Protein AF-0000000079732359 (afdb_homodimer)

Foldseek 3Di:
DPQDDPVLVVVLVVDPLSVQLQVVQQVPWAALVRSCVSSVHDSVVSVVSVVSCVVRPQKDKDWDADPVGDIGITIHGQFDDWDWDDDPHDIGIDTHTDDDPVVVVVVVVVVVD/DPQDDPVLVVVLVVDPLSVQLQVVQQVPWAALVRSCVSSVHDSVVSVVSVVSCVVRPQKDKDWDADPVGDIGITIHGQFDDWDWDDDPHDIGIDTHTDDDVVVVVVVVVVVVD

InterPro domains:
  IPR011991 ArsR-like helix-turn-helix domain [cd00090] (10-88)
  IPR036388 Winged helix-like DNA-binding domain superfamily [G3DSA:1.10.10.10] (2-100)
  IPR036390 Winged helix DNA-binding domain superfamily [SSF46785] (3-85)

Solvent-accessible surface area (backbone atoms only — not comparable to full-atom values): 11887 Å² total; per-residue (Å²): 127,68,81,51,57,56,48,60,53,20,45,42,54,40,31,66,64,44,43,48,50,41,22,52,17,45,64,42,68,38,29,64,64,56,46,10,62,74,67,73,46,53,52,69,63,41,49,55,39,50,50,56,36,43,76,69,51,38,39,42,79,45,81,41,68,45,99,88,66,47,75,45,62,28,30,26,37,23,52,38,33,40,37,40,35,46,57,71,47,40,78,47,35,44,76,44,53,54,66,53,68,72,50,42,50,51,46,53,52,56,67,70,94,128,68,79,51,57,54,47,61,53,19,45,42,54,39,32,66,65,43,41,48,49,41,21,52,17,45,65,42,67,38,29,64,64,56,45,11,62,75,67,73,46,53,54,70,62,42,50,56,40,49,51,56,37,43,76,68,51,37,39,43,78,45,82,42,69,46,100,86,66,48,76,45,61,28,31,26,39,23,52,38,32,40,38,40,35,47,57,71,46,40,79,47,32,44,76,42,53,53,65,53,66,72,51,44,51,52,47,53,52,56,68,70,97

pLDDT: mean 89.97, std 16.45, range [36.34, 98.88]

Organism: NCBI:txid1457250

Secondary structure (DSSP, 8-state):
-----HHHHHHHHH-HHHHHHHHHHHHS-B-HHHHHHHHT--HHHHHHHHHHHHHTT-EEEEEEE-TTS-EEEEEEE--SEEEEEEETTEEEEEEE----HHHHHHHHHHHH-/-----HHHHHHHHH-HHHHHHHHHHHHS-B-HHHHHHHHT--HHHHHHHHHHHHHTT-EEEEEEE-TTS-EEEEEEE--SEEEEEEETTEEEEEEE----HHHHHHHHHHHH-

Nearest PDB structures (foldseek):
  2p4w-assembly1_A  TM=7.532E-01  e=1.405E-04  Pyrococcus furiosus
  2cwe-assembly1_A  TM=8.587E-01  e=4.255E-04  Pyrococcus horikoshii OT3
  4omz-assembly2_C  TM=6.802E-01  e=9.470E-04  Sinorhizobium fredii
  2kko-assembly1_A  TM=7.169E-01  e=5.643E-03  Mycobacterium tuberculosis variant bovis
  3r0a-assembly1_A  TM=7.640E-01  e=1.256E-02  Methanosarcina mazei

Sequence (226 aa):
MSDEDLVAIASLLEDDYAREILAHTSVEAQSANELADACGASPPTIYRRIERLNEHDLLTEEQQLDPDGHHYKVYAANLEQVTVELDAGEYAVEVTRTTDPADRFTKLYDELRMSDEDLVAIASLLEDDYAREILAHTSVEAQSANELADACGASPPTIYRRIERLNEHDLLTEEQQLDPDGHHYKVYAANLEQVTVELDAGEYAVEVTRTTDPADRFTKLYDELR

Radius of gyration: 21.57 Å; Cα contacts (8 Å, |Δi|>4): 385; chains: 2; bounding box: 38×76×49 Å

Structure (mmCIF, N/CA/C/O backbone):
data_AF-0000000079732359-model_v1
#
loop_
_entity.id
_entity.type
_entity.pdbx_description
1 polymer 'ArsR family transcriptional regulator'
#
loop_
_atom_site.group_PDB
_atom_site.id
_atom_site.type_symbol
_atom_site.label_atom_id
_atom_site.label_alt_id
_atom_site.label_comp_id
_atom_site.label_asym_id
_atom_site.label_entity_id
_atom_site.label_seq_id
_atom_site.pdbx_PDB_ins_code
_atom_site.Cartn_x
_atom_site.Cartn_y
_atom_site.Cartn_z
_atom_site.occupancy
_atom_site.B_iso_or_equiv
_atom_site.auth_seq_id
_atom_site.auth_comp_id
_atom_site.auth_asym_id
_atom_site.auth_atom_id
_atom_site.pdbx_PDB_model_num
ATOM 1 N N . MET A 1 1 ? -19.047 -1.139 -1.585 1 36.81 1 MET A N 1
ATOM 2 C CA . MET A 1 1 ? -17.609 -0.948 -1.741 1 36.81 1 MET A CA 1
ATOM 3 C C . MET A 1 1 ? -16.844 -1.771 -0.716 1 36.81 1 MET A C 1
ATOM 5 O O . MET A 1 1 ? -17.125 -1.7 0.481 1 36.81 1 MET A O 1
ATOM 9 N N . SER A 1 2 ? -16.469 -2.955 -0.911 1 50.16 2 SER A N 1
ATOM 10 C CA . SER A 1 2 ? -15.938 -3.887 0.075 1 50.16 2 SER A CA 1
ATOM 11 C C . SER A 1 2 ? -14.805 -3.252 0.873 1 50.16 2 SER A C 1
ATOM 13 O O . SER A 1 2 ? -14.016 -2.473 0.332 1 50.16 2 SER A O 1
ATOM 15 N N . ASP A 1 3 ? -15.117 -2.938 2.143 1 64.19 3 ASP A N 1
ATOM 16 C CA . ASP A 1 3 ? -14.18 -2.344 3.09 1 64.19 3 ASP A CA 1
ATOM 17 C C . ASP A 1 3 ? -12.938 -3.219 3.256 1 64.19 3 ASP A C 1
ATOM 19 O O . ASP A 1 3 ? -12.914 -4.105 4.113 1 64.19 3 ASP A O 1
ATOM 23 N N . GLU A 1 4 ? -12.086 -3.188 2.189 1 81.56 4 GLU A N 1
ATOM 24 C CA . GLU A 1 4 ? -10.836 -3.928 2.334 1 81.56 4 GLU A CA 1
ATOM 25 C C . GLU A 1 4 ? -10.016 -3.402 3.51 1 81.56 4 GLU A C 1
ATOM 27 O O . GLU A 1 4 ? -10.203 -2.264 3.943 1 81.56 4 GLU A O 1
ATOM 32 N N . ASP A 1 5 ? -9.383 -4.34 3.994 1 93.81 5 ASP A N 1
ATOM 33 C CA . ASP A 1 5 ? -8.453 -3.996 5.062 1 93.81 5 ASP A CA 1
ATOM 34 C C . ASP A 1 5 ? -7.215 -3.289 4.508 1 93.81 5 ASP A C 1
ATOM 36 O O . ASP A 1 5 ? -6.312 -3.934 3.975 1 93.81 5 ASP A O 1
ATOM 40 N N . LEU A 1 6 ? -7.164 -2.018 4.691 1 96.75 6 LEU A N 1
ATOM 41 C CA . LEU A 1 6 ? -6.102 -1.197 4.117 1 96.75 6 LEU A CA 1
ATOM 42 C C . LEU A 1 6 ? -4.734 -1.675 4.594 1 96.75 6 LEU A C 1
ATOM 44 O O . LEU A 1 6 ? -3.816 -1.846 3.785 1 96.75 6 LEU A O 1
ATOM 48 N N . VAL A 1 7 ? -4.609 -1.951 5.84 1 97.25 7 VAL A N 1
ATOM 49 C CA . VAL A 1 7 ? -3.32 -2.32 6.414 1 97.25 7 VAL A CA 1
ATOM 50 C C . VAL A 1 7 ? -2.873 -3.668 5.852 1 97.25 7 VAL A C 1
ATOM 52 O O . VAL A 1 7 ? -1.704 -3.844 5.5 1 97.25 7 VAL A O 1
ATOM 55 N N . ALA A 1 8 ? -3.785 -4.574 5.746 1 97.62 8 ALA A N 1
ATOM 56 C CA . ALA A 1 8 ? -3.455 -5.887 5.195 1 97.62 8 ALA A CA 1
ATOM 57 C C . ALA A 1 8 ? -3.008 -5.773 3.738 1 97.62 8 ALA A C 1
ATOM 59 O O . ALA A 1 8 ? -2.002 -6.367 3.344 1 97.62 8 ALA A O 1
ATOM 60 N N . ILE A 1 9 ? -3.75 -5.008 2.963 1 98.12 9 ILE A N 1
ATOM 61 C CA . ILE A 1 9 ? -3.447 -4.855 1.544 1 98.12 9 ILE A CA 1
ATOM 62 C C . ILE A 1 9 ? -2.115 -4.129 1.375 1 98.12 9 ILE A C 1
ATOM 64 O O . ILE A 1 9 ? -1.272 -4.539 0.575 1 98.12 9 ILE A O 1
ATOM 68 N N . ALA A 1 10 ? -1.91 -3.092 2.162 1 98.25 10 ALA A N 1
ATOM 69 C CA . ALA A 1 10 ? -0.652 -2.352 2.111 1 98.25 10 ALA A CA 1
ATOM 70 C C . ALA A 1 10 ? 0.523 -3.24 2.508 1 98.25 10 ALA A C 1
ATOM 72 O O . ALA A 1 10 ? 1.595 -3.168 1.9 1 98.25 10 ALA A O 1
ATOM 73 N N . SER A 1 11 ? 0.318 -4.074 3.43 1 98.12 11 SER A N 1
ATOM 74 C CA . SER A 1 11 ? 1.356 -4.992 3.881 1 98.12 11 SER A CA 1
ATOM 75 C C . SER A 1 11 ? 1.739 -5.977 2.779 1 98.12 11 SER A C 1
ATOM 77 O O . SER A 1 11 ? 2.922 -6.258 2.576 1 98.12 11 SER A O 1
ATOM 79 N N . LEU A 1 12 ? 0.785 -6.445 2.148 1 98.56 12 LEU A N 1
ATOM 80 C CA . LEU A 1 12 ? 1.041 -7.391 1.064 1 98.56 12 LEU A CA 1
ATOM 81 C C . LEU A 1 12 ? 1.76 -6.707 -0.093 1 98.56 12 LEU A C 1
ATOM 83 O O . LEU A 1 12 ? 2.67 -7.281 -0.691 1 98.56 12 LEU A O 1
ATOM 87 N N . LEU A 1 13 ? 1.41 -5.488 -0.375 1 98 13 LEU A N 1
ATOM 88 C CA . LEU A 1 13 ? 2.043 -4.746 -1.46 1 98 13 LEU A CA 1
ATOM 89 C C . LEU A 1 13 ? 3.461 -4.332 -1.0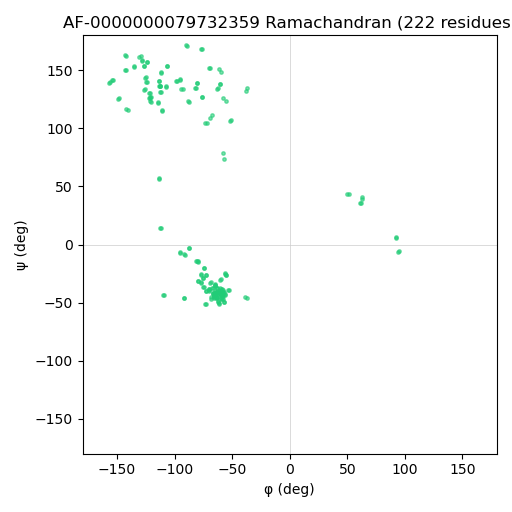81 1 98 13 LEU A C 1
ATOM 91 O O . LEU A 1 13 ? 4.309 -4.133 -1.955 1 98 13 LEU A O 1
ATOM 95 N N . GLU A 1 14 ? 3.691 -4.195 0.171 1 97.94 14 GLU A N 1
ATOM 96 C CA . GLU A 1 14 ? 5.031 -3.863 0.645 1 97.94 14 GLU A CA 1
ATOM 97 C C . GLU A 1 14 ? 5.949 -5.082 0.612 1 97.94 14 GLU A C 1
ATOM 99 O O . GLU A 1 14 ? 7.164 -4.949 0.459 1 97.94 14 GLU A O 1
ATOM 104 N N . ASP A 1 15 ? 5.414 -6.262 0.693 1 98.38 15 ASP A N 1
ATOM 105 C CA . ASP A 1 15 ? 6.152 -7.516 0.795 1 98.38 15 ASP A CA 1
ATOM 106 C C . ASP A 1 15 ? 6.738 -7.922 -0.556 1 98.38 15 ASP A C 1
ATOM 108 O O . ASP A 1 15 ? 6.008 -8.055 -1.54 1 98.38 15 ASP A O 1
ATOM 112 N N . ASP A 1 16 ? 7.988 -8.156 -0.551 1 97.69 16 ASP A N 1
ATOM 113 C CA . ASP A 1 16 ? 8.703 -8.461 -1.786 1 97.69 16 ASP A CA 1
ATOM 114 C C . ASP A 1 16 ? 8.172 -9.75 -2.42 1 97.69 16 ASP A C 1
ATOM 116 O O . ASP A 1 16 ? 7.871 -9.773 -3.615 1 97.69 16 ASP A O 1
ATOM 120 N N . TYR A 1 17 ? 8.07 -10.711 -1.672 1 98.56 17 TYR A N 1
ATOM 121 C CA . TYR A 1 17 ? 7.672 -12.008 -2.217 1 98.56 17 TYR A CA 1
ATOM 122 C C . TYR A 1 17 ? 6.211 -11.984 -2.652 1 98.56 17 TYR A C 1
ATOM 124 O O . TYR A 1 17 ? 5.852 -12.578 -3.67 1 98.56 17 TYR A O 1
ATOM 132 N N . ALA A 1 18 ? 5.316 -11.32 -1.868 1 98.75 18 ALA A N 1
ATOM 133 C CA . ALA A 1 18 ? 3.92 -11.203 -2.281 1 98.75 18 ALA A CA 1
ATOM 134 C C . ALA A 1 18 ? 3.809 -10.508 -3.635 1 98.75 18 ALA A C 1
ATOM 136 O O . ALA A 1 18 ? 3.066 -10.953 -4.512 1 98.75 18 ALA A O 1
ATOM 137 N N . ARG A 1 19 ? 4.57 -9.461 -3.795 1 98.56 19 ARG A N 1
ATOM 138 C CA . ARG A 1 19 ? 4.555 -8.75 -5.066 1 98.56 19 ARG A CA 1
ATOM 139 C C . ARG A 1 19 ? 5.07 -9.633 -6.199 1 98.56 19 ARG A C 1
ATOM 141 O O . ARG A 1 19 ? 4.504 -9.641 -7.293 1 98.56 19 ARG A O 1
ATOM 148 N N . GLU A 1 20 ? 6.105 -10.367 -5.918 1 98.69 20 GLU A N 1
ATOM 149 C CA . GLU A 1 20 ? 6.684 -11.234 -6.938 1 98.69 20 GLU A CA 1
ATOM 150 C C . GLU A 1 20 ? 5.715 -12.344 -7.328 1 98.69 20 GLU A C 1
ATOM 152 O O . GLU A 1 20 ? 5.547 -12.641 -8.516 1 98.69 20 GLU A O 1
ATOM 157 N N . ILE A 1 21 ? 5.145 -12.898 -6.336 1 98.88 21 ILE A N 1
ATOM 158 C CA . ILE A 1 21 ? 4.16 -13.945 -6.586 1 98.88 21 ILE A CA 1
ATOM 159 C C . ILE A 1 21 ? 3.043 -13.398 -7.473 1 98.88 21 ILE A C 1
ATOM 161 O O . ILE A 1 21 ? 2.678 -14.023 -8.477 1 98.88 21 ILE A O 1
ATOM 165 N N . LEU A 1 22 ? 2.502 -12.25 -7.117 1 98.75 22 LEU A N 1
ATOM 166 C CA . LEU A 1 22 ? 1.433 -11.648 -7.906 1 98.75 22 LEU A CA 1
ATOM 167 C C . LEU A 1 22 ? 1.903 -11.359 -9.328 1 98.75 22 LEU A C 1
ATOM 169 O O . LEU A 1 22 ? 1.172 -11.602 -10.289 1 98.75 22 LEU A O 1
ATOM 173 N N . ALA A 1 23 ? 3.084 -10.867 -9.43 1 98.62 23 ALA A N 1
ATOM 174 C CA . ALA A 1 23 ? 3.627 -10.555 -10.75 1 98.62 23 ALA A CA 1
ATOM 175 C C . ALA A 1 23 ? 3.725 -11.812 -11.617 1 98.62 23 ALA A C 1
ATOM 177 O O . ALA A 1 23 ? 3.225 -11.836 -12.742 1 98.62 23 ALA A O 1
ATOM 178 N N . HIS A 1 24 ? 4.332 -12.836 -11.062 1 98.62 24 HIS A N 1
ATOM 179 C CA . HIS A 1 24 ? 4.516 -14.07 -11.812 1 98.62 24 HIS A CA 1
ATOM 180 C C . HIS A 1 24 ? 3.176 -14.695 -12.188 1 98.62 24 HIS A C 1
ATOM 182 O O . HIS A 1 24 ? 2.971 -15.094 -13.336 1 98.62 24 HIS A O 1
ATOM 188 N N . THR A 1 25 ? 2.256 -14.68 -11.258 1 98.19 25 THR A N 1
ATOM 189 C CA . THR A 1 25 ? 0.992 -15.383 -11.461 1 98.19 25 THR A CA 1
ATOM 190 C C . THR A 1 25 ? 0.031 -14.547 -12.297 1 98.19 25 THR A C 1
ATOM 192 O O . THR A 1 25 ? -1 -15.039 -12.75 1 98.19 25 THR A O 1
ATOM 195 N N . SER A 1 26 ? 0.307 -13.281 -12.477 1 97.75 26 SER A N 1
ATOM 196 C CA . SER A 1 26 ? -0.484 -12.461 -13.383 1 97.75 26 SER A CA 1
ATOM 197 C C . SER A 1 26 ? -0.164 -12.773 -14.836 1 97.75 26 SER A C 1
ATOM 199 O O . SER A 1 26 ? -0.92 -12.406 -15.742 1 97.75 26 SER A O 1
ATOM 201 N N . VAL A 1 27 ? 0.969 -13.359 -15.047 1 98 27 VAL A N 1
ATOM 202 C CA . VAL A 1 27 ? 1.396 -13.734 -16.391 1 98 27 VAL A CA 1
ATOM 203 C C . VAL A 1 27 ? 0.957 -15.164 -16.688 1 98 27 VAL A C 1
ATOM 205 O O . VAL A 1 27 ? 0.403 -15.438 -17.75 1 98 27 VAL A O 1
ATOM 208 N N . GLU A 1 28 ? 1.215 -16.062 -15.68 1 97.19 28 GLU A N 1
ATOM 209 C CA . GLU A 1 28 ? 0.886 -17.469 -15.828 1 97.19 28 GLU A CA 1
ATOM 210 C C . GLU A 1 28 ? 0.644 -18.125 -14.469 1 97.19 28 GLU A C 1
ATOM 212 O O . GLU A 1 28 ? 1.362 -17.859 -13.508 1 97.19 28 GLU A O 1
ATOM 217 N N . ALA A 1 29 ? -0.362 -19.016 -14.469 1 97.5 29 ALA A N 1
ATOM 218 C CA . ALA A 1 29 ? -0.582 -19.781 -13.242 1 97.5 29 ALA A CA 1
ATOM 219 C C . ALA A 1 29 ? 0.643 -20.609 -12.891 1 97.5 29 ALA A C 1
ATOM 221 O O . ALA A 1 29 ? 1.276 -21.203 -13.773 1 97.5 29 ALA A O 1
ATOM 222 N N . GLN A 1 30 ? 1.014 -20.656 -11.594 1 98.06 30 GLN A N 1
ATOM 223 C CA . GLN A 1 30 ? 2.203 -21.375 -11.172 1 98.06 30 GLN A CA 1
ATOM 224 C C . GLN A 1 30 ? 1.969 -22.078 -9.836 1 98.06 30 GLN A C 1
ATOM 226 O O . GLN A 1 30 ? 1.171 -21.625 -9.016 1 98.06 30 GLN A O 1
ATOM 231 N N . SER A 1 31 ? 2.689 -23.219 -9.672 1 97.94 31 SER A N 1
ATOM 232 C CA . SER A 1 31 ? 2.639 -23.922 -8.398 1 97.94 31 SER A CA 1
ATOM 233 C C . SER A 1 31 ? 3.504 -23.234 -7.348 1 97.94 31 SER A C 1
ATOM 235 O O . SER A 1 31 ? 4.336 -22.391 -7.68 1 97.94 31 SER A O 1
ATOM 237 N N . ALA A 1 32 ? 3.314 -23.672 -6.094 1 98.19 32 ALA A N 1
ATOM 238 C CA . ALA A 1 32 ? 4.125 -23.125 -5.012 1 98.19 32 ALA A CA 1
ATOM 239 C C . ALA A 1 32 ? 5.609 -23.375 -5.25 1 98.19 32 ALA A C 1
ATOM 241 O O . ALA A 1 32 ? 6.449 -22.516 -5 1 98.19 32 ALA A O 1
ATOM 242 N N . ASN A 1 33 ? 5.867 -24.531 -5.77 1 97.38 33 ASN A N 1
ATOM 243 C CA . ASN A 1 33 ? 7.262 -24.859 -6.035 1 97.38 33 ASN A CA 1
ATOM 244 C C . ASN A 1 33 ? 7.844 -24 -7.152 1 97.38 33 ASN A C 1
ATOM 246 O O . ASN A 1 33 ? 8.984 -23.547 -7.059 1 97.38 33 ASN A O 1
ATOM 250 N N . GLU A 1 34 ? 7.082 -23.875 -8.195 1 98.12 34 GLU A N 1
ATOM 251 C CA . GLU A 1 34 ? 7.512 -23 -9.289 1 98.12 34 GLU A CA 1
ATOM 252 C C . GLU A 1 34 ? 7.715 -21.578 -8.805 1 98.12 34 GLU A C 1
ATOM 254 O O . GLU A 1 34 ? 8.68 -20.906 -9.195 1 98.12 34 GLU A O 1
ATOM 259 N N . LEU A 1 35 ? 6.863 -21.125 -7.922 1 98.81 35 LEU A N 1
ATOM 260 C CA . LEU A 1 35 ? 6.957 -19.781 -7.375 1 98.81 35 LEU A CA 1
ATOM 261 C C . LEU A 1 35 ? 8.164 -19.641 -6.449 1 98.81 35 LEU A C 1
ATOM 263 O O . LEU A 1 35 ? 8.836 -18.609 -6.438 1 98.81 35 LEU A O 1
ATOM 267 N N . ALA A 1 36 ? 8.43 -20.672 -5.699 1 98.75 36 ALA A N 1
ATOM 268 C CA . ALA A 1 36 ? 9.609 -20.672 -4.84 1 98.75 36 ALA A CA 1
ATOM 269 C C . ALA A 1 36 ? 10.883 -20.516 -5.664 1 98.75 36 ALA A C 1
ATOM 271 O O . ALA A 1 36 ? 11.75 -19.703 -5.332 1 98.75 36 ALA A O 1
ATOM 272 N N . ASP A 1 37 ? 10.93 -21.219 -6.746 1 98.56 37 ASP A N 1
ATOM 273 C CA . ASP A 1 37 ? 12.07 -21.156 -7.648 1 98.56 37 ASP A CA 1
ATOM 274 C C . ASP A 1 37 ? 12.18 -19.766 -8.281 1 98.56 37 ASP A C 1
ATOM 276 O O . ASP A 1 37 ? 13.258 -19.172 -8.305 1 98.56 37 ASP A O 1
ATOM 280 N N . ALA A 1 38 ? 11.086 -19.266 -8.734 1 98.31 38 ALA A N 1
ATOM 281 C CA . ALA A 1 38 ? 11.055 -17.984 -9.43 1 98.31 38 ALA A CA 1
ATOM 282 C C . ALA A 1 38 ? 11.445 -16.844 -8.492 1 98.31 38 ALA A C 1
ATOM 284 O O . ALA A 1 38 ? 12.102 -15.883 -8.906 1 98.31 38 ALA A O 1
ATOM 285 N N . CYS A 1 39 ? 11.078 -16.922 -7.211 1 98.25 39 CYS A N 1
ATOM 286 C CA . CYS A 1 39 ? 11.305 -15.867 -6.23 1 98.25 39 CYS A CA 1
ATOM 287 C C . CYS A 1 39 ? 12.641 -16.062 -5.52 1 98.25 39 CYS A C 1
ATOM 289 O O . CYS A 1 39 ? 13.094 -15.188 -4.789 1 98.25 39 CYS A O 1
ATOM 291 N N . GLY A 1 40 ? 13.273 -17.156 -5.727 1 98.19 40 GLY A N 1
ATOM 292 C CA . GLY A 1 40 ? 14.508 -17.453 -5.016 1 98.19 40 GLY A CA 1
ATOM 293 C C . GLY A 1 40 ? 14.32 -17.562 -3.514 1 98.19 40 GLY A C 1
ATOM 294 O O . GLY A 1 40 ? 15.125 -17.047 -2.742 1 98.19 40 GLY A O 1
ATOM 295 N N . ALA A 1 41 ? 13.258 -18.172 -3.094 1 98.31 41 ALA A N 1
ATOM 296 C CA . ALA A 1 41 ? 12.898 -18.328 -1.686 1 98.31 41 ALA A CA 1
ATOM 297 C C . ALA A 1 41 ? 12.547 -19.766 -1.362 1 98.31 41 ALA A C 1
ATOM 299 O O . ALA A 1 41 ? 12.273 -20.562 -2.266 1 98.31 41 ALA A O 1
ATOM 300 N N . SER A 1 42 ? 12.586 -20.062 -0.143 1 97.88 42 SER A N 1
ATOM 301 C CA . SER A 1 42 ? 12.203 -21.406 0.281 1 97.88 42 SER A CA 1
ATOM 302 C C . SER A 1 42 ? 10.703 -21.641 0.105 1 97.88 42 SER A C 1
ATOM 304 O O . SER A 1 42 ? 9.914 -20.688 0.205 1 97.88 42 SER A O 1
ATOM 306 N N . PRO A 1 43 ? 10.305 -22.859 -0.113 1 97.5 43 PRO A N 1
ATOM 307 C CA . PRO A 1 43 ? 8.875 -23.156 -0.234 1 97.5 43 PRO A CA 1
ATOM 308 C C . PRO A 1 43 ? 8.07 -22.703 0.981 1 97.5 43 PRO A C 1
ATOM 310 O O . PRO A 1 43 ? 7.008 -22.094 0.83 1 97.5 43 PRO A O 1
ATOM 313 N N . PRO A 1 44 ? 8.539 -22.922 2.186 1 98 44 PRO A N 1
ATOM 314 C CA . PRO A 1 44 ? 7.746 -22.438 3.32 1 98 44 PRO A CA 1
ATOM 315 C C . PRO A 1 44 ? 7.508 -20.922 3.27 1 98 44 PRO A C 1
ATOM 317 O O . PRO A 1 44 ? 6.43 -20.453 3.633 1 98 44 PRO A O 1
ATOM 320 N N . THR A 1 45 ? 8.531 -20.156 2.896 1 98.12 45 THR A N 1
ATOM 321 C CA . THR A 1 45 ? 8.406 -18.719 2.764 1 98.12 45 THR A CA 1
ATOM 322 C C . THR A 1 45 ? 7.32 -18.359 1.76 1 98.12 45 THR A C 1
ATOM 324 O O . THR A 1 45 ? 6.48 -17.484 2.029 1 98.12 45 THR A O 1
ATOM 327 N N . ILE A 1 46 ? 7.316 -19.062 0.704 1 98.69 46 ILE A N 1
ATOM 328 C CA . ILE A 1 46 ? 6.371 -18.797 -0.372 1 98.69 46 ILE A CA 1
ATOM 329 C C . ILE A 1 46 ? 4.973 -19.25 0.046 1 98.69 46 ILE A C 1
ATOM 331 O O . ILE A 1 46 ? 3.984 -18.562 -0.221 1 98.69 46 ILE A O 1
ATOM 335 N N . TYR A 1 47 ? 4.797 -20.328 0.692 1 98.5 47 TYR A N 1
ATOM 336 C CA . TYR A 1 47 ? 3.502 -20.812 1.155 1 98.5 47 TYR A CA 1
ATOM 337 C C . TYR A 1 47 ? 2.85 -19.812 2.098 1 98.5 47 TYR A C 1
ATOM 339 O O . TYR A 1 47 ? 1.648 -19.547 2.002 1 98.5 47 TYR A O 1
ATOM 347 N N . ARG A 1 48 ? 3.641 -19.25 2.949 1 98.69 48 ARG A N 1
ATOM 348 C CA . ARG A 1 48 ? 3.109 -18.25 3.883 1 98.69 48 ARG A CA 1
ATOM 349 C C . ARG A 1 48 ? 2.539 -17.047 3.141 1 98.69 48 ARG A C 1
ATOM 351 O O . ARG A 1 48 ? 1.483 -16.531 3.506 1 98.69 48 ARG A O 1
ATOM 358 N N . ARG A 1 49 ? 3.227 -16.625 2.078 1 98.75 49 ARG A N 1
ATOM 359 C CA . ARG A 1 49 ? 2.74 -15.477 1.336 1 98.75 49 ARG A CA 1
ATOM 360 C C . ARG A 1 49 ? 1.531 -15.836 0.481 1 98.75 49 ARG A C 1
ATOM 362 O O . ARG A 1 49 ? 0.631 -15.016 0.287 1 98.75 49 ARG A O 1
ATOM 369 N N . ILE A 1 50 ? 1.564 -17.016 -0.051 1 98.75 50 ILE A N 1
ATOM 370 C CA . ILE A 1 50 ? 0.41 -17.484 -0.806 1 98.75 50 ILE A CA 1
ATOM 371 C C . ILE A 1 50 ? -0.823 -17.5 0.094 1 98.75 50 ILE A C 1
ATOM 373 O O . ILE A 1 50 ? -1.9 -17.062 -0.307 1 98.75 50 ILE A O 1
ATOM 377 N N . GLU A 1 51 ? -0.66 -18.031 1.265 1 98.56 51 GLU A N 1
ATOM 378 C CA . GLU A 1 51 ? -1.765 -18.094 2.219 1 98.56 51 GLU A CA 1
ATOM 379 C C . GLU A 1 51 ? -2.303 -16.688 2.52 1 98.56 51 GLU A C 1
ATOM 381 O O . GLU A 1 51 ? -3.516 -16.469 2.502 1 98.56 51 GLU A O 1
ATOM 386 N N . ARG A 1 52 ? -1.484 -15.766 2.773 1 98.5 52 ARG A N 1
ATOM 387 C CA . ARG A 1 52 ? -1.899 -14.398 3.068 1 98.5 52 ARG A CA 1
ATOM 388 C C . ARG A 1 52 ? -2.605 -13.773 1.872 1 98.5 52 ARG A C 1
ATOM 390 O O . ARG A 1 52 ? -3.617 -13.086 2.033 1 98.5 52 ARG A O 1
ATOM 397 N N . LEU A 1 53 ? -2.008 -13.969 0.71 1 98.5 53 LEU A N 1
ATOM 398 C CA . LEU A 1 53 ? -2.625 -13.461 -0.508 1 98.5 53 LEU A CA 1
ATOM 399 C C . LEU A 1 53 ? -4.004 -14.07 -0.716 1 98.5 53 LEU A C 1
ATOM 401 O O . LEU A 1 53 ? -4.953 -13.375 -1.087 1 98.5 53 LEU A O 1
ATOM 405 N N . ASN A 1 54 ? -4.082 -15.328 -0.473 1 97.31 54 ASN A N 1
ATOM 406 C CA . ASN A 1 54 ? -5.352 -16.031 -0.616 1 97.31 54 ASN A CA 1
ATOM 407 C C . ASN A 1 54 ? -6.391 -15.531 0.382 1 97.31 54 ASN A C 1
ATOM 409 O O . ASN A 1 54 ? -7.57 -15.422 0.053 1 97.31 54 ASN A O 1
ATOM 413 N N . GLU A 1 55 ? -5.988 -15.273 1.581 1 96.62 55 GLU A N 1
ATOM 414 C CA . GLU A 1 55 ? -6.875 -14.758 2.619 1 96.62 55 GLU A CA 1
ATOM 415 C C . GLU A 1 55 ? -7.547 -13.461 2.176 1 96.62 55 GLU A C 1
ATOM 417 O O . GLU A 1 55 ? -8.641 -13.133 2.65 1 96.62 55 GLU A O 1
ATOM 422 N N . HIS A 1 56 ? -6.934 -12.758 1.27 1 96.56 56 HIS A N 1
ATOM 423 C CA . HIS A 1 56 ? -7.473 -11.484 0.805 1 96.56 56 HIS A CA 1
ATOM 424 C C . HIS A 1 56 ? -7.918 -11.578 -0.651 1 96.56 56 HIS A C 1
ATOM 426 O O . HIS A 1 56 ? -8.031 -10.555 -1.335 1 96.56 56 HIS A O 1
ATOM 432 N N . ASP A 1 57 ? -8.023 -12.812 -1.137 1 96.25 57 ASP A N 1
ATOM 433 C CA . ASP A 1 57 ? -8.586 -13.133 -2.447 1 96.25 57 ASP A CA 1
ATOM 434 C C . ASP A 1 57 ? -7.77 -12.477 -3.562 1 96.25 57 ASP A C 1
ATOM 436 O O . ASP A 1 57 ? -8.336 -11.984 -4.543 1 96.25 57 ASP A O 1
ATOM 440 N N . LEU A 1 58 ? -6.527 -12.406 -3.387 1 98 58 LEU A N 1
ATOM 441 C CA . LEU A 1 58 ? -5.66 -11.805 -4.395 1 98 58 LEU A CA 1
ATOM 442 C C . LEU A 1 58 ? -5.07 -12.867 -5.309 1 98 58 LEU A C 1
ATOM 444 O O . LEU A 1 58 ? -4.414 -12.547 -6.301 1 98 58 LEU A O 1
ATOM 448 N N . LEU A 1 59 ? -5.324 -14.102 -4.965 1 98.12 59 LEU A N 1
ATOM 449 C CA . LEU A 1 59 ? -5.008 -15.242 -5.82 1 98.12 59 LEU A CA 1
ATOM 450 C C . LEU A 1 59 ? -6.242 -16.109 -6.043 1 98.12 59 LEU A C 1
ATOM 452 O O . LEU A 1 59 ? -7.141 -16.141 -5.203 1 98.12 59 LEU A O 1
ATOM 456 N N . THR A 1 60 ? -6.254 -16.781 -7.125 1 97.06 60 THR A N 1
ATOM 457 C CA . THR A 1 60 ? -7.148 -17.906 -7.355 1 97.06 60 THR A CA 1
ATOM 458 C C . THR A 1 60 ? -6.363 -19.203 -7.426 1 97.06 60 THR A C 1
ATOM 460 O O . THR A 1 60 ? -5.203 -19.219 -7.84 1 97.06 60 THR A O 1
ATOM 463 N N . GLU A 1 61 ? -7.016 -20.25 -6.973 1 96.12 61 GLU A N 1
ATOM 464 C CA . GLU A 1 61 ? -6.402 -21.562 -6.965 1 96.12 61 GLU A CA 1
ATOM 465 C C . GLU A 1 61 ? -7.094 -22.5 -7.949 1 96.12 61 GLU A C 1
ATOM 467 O O . GLU A 1 61 ? -8.32 -22.5 -8.062 1 96.12 61 GLU A O 1
ATOM 472 N N . GLU A 1 62 ? -6.309 -23.219 -8.656 1 93.56 62 GLU A N 1
ATOM 473 C CA . GLU A 1 62 ? -6.84 -24.25 -9.547 1 93.56 62 GLU A CA 1
ATOM 474 C C . GLU A 1 62 ? -6.043 -25.547 -9.43 1 93.56 62 GLU A C 1
ATOM 476 O O . GLU A 1 62 ? -4.859 -25.516 -9.086 1 93.56 62 GLU A O 1
ATOM 481 N N . GLN A 1 63 ? -6.723 -26.609 -9.727 1 95 63 GLN A N 1
ATOM 482 C CA . GLN A 1 63 ? -6.07 -27.922 -9.742 1 95 63 GLN A CA 1
ATOM 483 C C . GLN A 1 63 ? -5.59 -28.281 -11.148 1 95 63 GLN A C 1
ATOM 485 O O . GLN A 1 63 ? -6.285 -28.016 -12.133 1 95 63 GLN A O 1
ATOM 490 N N . GLN A 1 64 ? -4.363 -28.734 -11.117 1 93.81 64 GLN A N 1
ATOM 491 C CA . GLN A 1 64 ? -3.812 -29.234 -12.367 1 93.81 64 GLN A CA 1
ATOM 492 C C . GLN A 1 64 ? -3.336 -30.672 -12.211 1 93.81 64 GLN A C 1
ATOM 494 O O . GLN A 1 64 ? -3.143 -31.156 -11.094 1 93.81 64 GLN A O 1
ATOM 499 N N . LEU A 1 65 ? -3.266 -31.391 -13.328 1 92.81 65 LEU A N 1
ATOM 500 C CA . LEU A 1 65 ? -2.785 -32.781 -13.352 1 92.81 65 LEU A CA 1
ATOM 501 C C . LEU A 1 65 ? -1.411 -32.844 -14 1 92.81 65 LEU A C 1
ATOM 503 O O . LEU A 1 65 ? -1.166 -32.219 -15.031 1 92.81 65 LEU A O 1
ATOM 507 N N . ASP A 1 66 ? -0.566 -33.625 -13.344 1 89.25 66 ASP A N 1
ATOM 508 C CA . ASP A 1 66 ? 0.721 -33.875 -13.992 1 89.25 66 ASP A CA 1
ATOM 509 C C . ASP A 1 66 ? 0.658 -35.094 -14.898 1 89.25 66 ASP A C 1
ATOM 511 O O . ASP A 1 66 ? -0.39 -35.719 -15.016 1 89.25 66 ASP A O 1
ATOM 515 N N . PRO A 1 67 ? 1.756 -35.312 -15.703 1 90.62 67 PRO A N 1
ATOM 516 C CA . PRO A 1 67 ? 1.725 -36.438 -16.656 1 90.62 67 PRO A CA 1
ATOM 517 C C . PRO A 1 67 ? 1.421 -37.781 -15.984 1 90.62 67 PRO A C 1
ATOM 519 O O . PRO A 1 67 ? 0.898 -38.688 -16.625 1 90.62 67 PRO A O 1
ATOM 522 N N . ASP A 1 68 ? 1.718 -37.969 -14.734 1 93.56 68 ASP A N 1
ATOM 523 C CA . ASP A 1 68 ? 1.494 -39.219 -14 1 93.56 68 ASP A CA 1
ATOM 524 C C . ASP A 1 68 ? 0.086 -39.25 -13.414 1 93.56 68 ASP A C 1
ATOM 526 O O . ASP A 1 68 ? -0.284 -40.219 -12.742 1 93.56 68 ASP A O 1
ATOM 530 N N . GLY A 1 69 ? -0.638 -38.25 -13.57 1 92.38 69 GLY A N 1
ATOM 531 C CA . GLY A 1 69 ? -2.025 -38.188 -13.141 1 92.38 69 GLY A CA 1
ATOM 532 C C . GLY A 1 69 ? -2.197 -37.625 -11.734 1 92.38 69 GLY A C 1
ATOM 533 O O . GLY A 1 69 ? -3.291 -37.688 -11.172 1 92.38 69 GLY A O 1
ATOM 534 N N . HIS A 1 70 ? -1.068 -37.156 -11.195 1 94.06 70 HIS A N 1
ATOM 535 C CA . HIS A 1 70 ? -1.173 -36.562 -9.867 1 94.06 70 HIS A CA 1
ATOM 536 C C . HIS A 1 70 ? -1.647 -35.125 -9.93 1 94.06 70 HIS A C 1
ATOM 538 O O . HIS A 1 70 ? -1.208 -34.375 -10.797 1 94.06 70 HIS A O 1
ATOM 544 N N . HIS A 1 71 ? -2.58 -34.906 -9.031 1 95 71 HIS A N 1
ATOM 545 C CA . HIS A 1 71 ? -3.107 -33.562 -8.945 1 95 71 HIS A CA 1
ATOM 546 C C . HIS A 1 71 ? -2.178 -32.656 -8.148 1 95 71 HIS A C 1
ATOM 548 O O . HIS A 1 71 ? -1.568 -33.094 -7.168 1 95 71 HIS A O 1
ATOM 554 N N . TYR A 1 72 ? -2.043 -31.406 -8.68 1 95.31 72 TYR A N 1
ATOM 555 C CA . TYR A 1 72 ? -1.346 -30.391 -7.895 1 95.31 72 TYR A CA 1
ATOM 556 C C . TYR A 1 72 ? -1.994 -29.031 -8.07 1 95.31 72 TYR A C 1
ATOM 558 O O . TYR A 1 72 ? -2.74 -28.797 -9.023 1 95.31 72 TYR A O 1
ATOM 566 N N . LYS A 1 73 ? -1.684 -28.125 -7.156 1 96.75 73 LYS A N 1
ATOM 567 C CA . LYS A 1 73 ? -2.312 -26.812 -7.164 1 96.75 73 LYS A CA 1
ATOM 568 C C . LYS A 1 73 ? -1.449 -25.781 -7.898 1 96.75 73 LYS A C 1
ATOM 570 O O . LYS A 1 73 ? -0.223 -25.797 -7.773 1 96.75 73 LYS A O 1
ATOM 575 N N . VAL A 1 74 ? -2.18 -24.906 -8.625 1 98.06 74 VAL A N 1
ATOM 576 C CA . VAL A 1 74 ? -1.527 -23.734 -9.195 1 98.06 74 VAL A CA 1
ATOM 577 C C . VAL A 1 74 ? -2.305 -22.469 -8.82 1 98.06 74 VAL A C 1
ATOM 579 O O . VAL A 1 74 ? -3.494 -22.547 -8.5 1 98.06 74 VAL A O 1
ATOM 582 N N . TYR A 1 75 ? -1.624 -21.375 -8.883 1 98.12 75 TYR A N 1
ATOM 583 C CA . TYR A 1 75 ? -2.184 -20.094 -8.453 1 98.12 75 TYR A CA 1
ATOM 584 C C . TYR A 1 75 ? -2.094 -19.062 -9.57 1 98.12 75 TYR A C 1
ATOM 586 O O . TYR A 1 75 ? -1.098 -19.016 -10.297 1 98.12 75 TYR A O 1
ATOM 594 N N . ALA A 1 76 ? -3.129 -18.297 -9.688 1 97.88 76 ALA A N 1
ATOM 595 C CA . ALA A 1 76 ? -3.178 -17.156 -10.594 1 97.88 76 ALA A CA 1
ATOM 596 C C . ALA A 1 76 ? -3.553 -15.883 -9.852 1 97.88 76 ALA A C 1
ATOM 598 O O . ALA A 1 76 ? -4.398 -15.906 -8.953 1 97.88 76 ALA A O 1
ATOM 599 N N . ALA A 1 77 ? -2.914 -14.836 -10.305 1 98.12 77 ALA A N 1
ATOM 600 C CA . ALA A 1 77 ? -3.229 -13.57 -9.656 1 98.12 77 ALA A CA 1
ATOM 601 C C . ALA A 1 77 ? -4.699 -13.203 -9.852 1 98.12 77 ALA A C 1
ATOM 603 O O . ALA A 1 77 ? -5.246 -13.367 -10.945 1 98.12 77 ALA A O 1
ATOM 604 N N . ASN A 1 78 ? -5.332 -12.789 -8.812 1 97.88 78 ASN A N 1
ATOM 605 C CA . ASN A 1 78 ? -6.684 -12.242 -8.805 1 97.88 78 ASN A CA 1
ATOM 606 C C . ASN A 1 78 ? -6.684 -10.766 -8.414 1 97.88 78 ASN A C 1
ATOM 608 O O . ASN A 1 78 ? -7.352 -10.375 -7.453 1 97.88 78 ASN A O 1
ATOM 612 N N . LEU A 1 79 ? -5.859 -10 -9.258 1 97.81 79 LEU A N 1
ATOM 613 C CA . LEU A 1 79 ? -5.656 -8.586 -8.969 1 97.81 79 LEU A CA 1
ATOM 614 C C . LEU A 1 79 ? -5.441 -7.793 -10.258 1 97.81 79 LEU A C 1
ATOM 616 O O . LEU A 1 79 ? -4.566 -8.125 -11.062 1 97.81 79 LEU A O 1
ATOM 620 N N . GLU A 1 80 ? -6.199 -6.781 -10.453 1 97.81 80 GLU A N 1
ATOM 621 C CA . GLU A 1 80 ? -5.977 -5.816 -11.523 1 97.81 80 GLU A CA 1
ATOM 622 C C . GLU A 1 80 ? -5.516 -4.473 -10.969 1 97.81 80 GLU A C 1
ATOM 624 O O . GLU A 1 80 ? -4.57 -3.871 -11.492 1 97.81 80 GLU A O 1
ATOM 629 N N . GLN A 1 81 ? -6.234 -4.082 -9.844 1 97.81 81 GLN A N 1
ATOM 630 C CA . GLN A 1 81 ? -5.977 -2.732 -9.352 1 97.81 81 GLN A CA 1
ATOM 631 C C . GLN A 1 81 ? -6.336 -2.605 -7.875 1 97.81 81 GLN A C 1
ATOM 633 O O . GLN A 1 81 ? -7.352 -3.143 -7.43 1 97.81 81 GLN A O 1
ATOM 638 N N . VAL A 1 82 ? -5.52 -1.91 -7.121 1 97.94 82 VAL A N 1
ATOM 639 C CA . VAL A 1 82 ? -5.855 -1.43 -5.785 1 97.94 82 VAL A CA 1
ATOM 640 C C . VAL A 1 82 ? -5.957 0.093 -5.793 1 97.94 82 VAL A C 1
ATOM 642 O O . VAL A 1 82 ? -5.07 0.78 -6.305 1 97.94 82 VAL A O 1
ATOM 645 N N . THR A 1 83 ? -6.977 0.596 -5.266 1 97.94 83 THR A N 1
ATOM 646 C CA . THR A 1 83 ? -7.156 2.033 -5.105 1 97.94 83 THR A CA 1
ATOM 647 C C . THR A 1 83 ? -7.363 2.393 -3.637 1 97.94 83 THR A C 1
ATOM 649 O O . THR A 1 83 ? -8.211 1.803 -2.963 1 97.94 83 THR A O 1
ATOM 652 N N . VAL A 1 84 ? -6.566 3.277 -3.174 1 98.19 84 VAL A N 1
ATOM 653 C CA . VAL A 1 84 ? -6.727 3.838 -1.837 1 98.19 84 VAL A CA 1
ATOM 654 C C . VAL A 1 84 ? -7.062 5.324 -1.938 1 98.19 84 VAL A C 1
ATOM 656 O O . VAL A 1 84 ? -6.297 6.105 -2.508 1 98.19 84 VAL A O 1
ATOM 659 N N . GLU A 1 85 ? -8.148 5.711 -1.389 1 97.75 85 GLU A N 1
ATOM 660 C CA . GLU A 1 85 ? -8.578 7.105 -1.381 1 97.75 85 GLU A CA 1
ATOM 661 C C . GLU A 1 85 ? -8.578 7.676 0.034 1 97.75 85 GLU A C 1
ATOM 663 O O . GLU A 1 85 ? -8.906 6.973 0.993 1 97.75 85 GLU A O 1
ATOM 668 N N . LEU A 1 86 ? -8.164 8.883 0.073 1 97.81 86 LEU A N 1
ATOM 669 C CA . LEU A 1 86 ? -8.25 9.625 1.327 1 97.81 86 LEU A CA 1
ATOM 670 C C . LEU A 1 86 ? -9.094 10.883 1.16 1 97.81 86 LEU A C 1
ATOM 672 O O . LEU A 1 86 ? -8.82 11.711 0.293 1 97.81 86 LEU A O 1
ATOM 676 N N . ASP A 1 87 ? -10.125 11 1.962 1 96.19 87 ASP A N 1
ATOM 677 C CA . ASP A 1 87 ? -11.023 12.156 1.946 1 96.19 87 ASP A CA 1
ATOM 678 C C . ASP A 1 87 ? -11.453 12.531 3.361 1 96.19 87 ASP A C 1
ATOM 680 O O . ASP A 1 87 ? -12.172 11.781 4.02 1 96.19 87 ASP A O 1
ATOM 684 N N . ALA A 1 88 ? -11.055 13.758 3.779 1 96.25 88 ALA A N 1
ATOM 685 C CA . ALA A 1 88 ? -11.469 14.32 5.062 1 96.25 88 ALA A CA 1
ATOM 686 C C . ALA A 1 88 ? -11.234 13.336 6.199 1 96.25 88 ALA A C 1
ATOM 688 O O . ALA A 1 88 ? -12.133 13.055 6.992 1 96.25 88 ALA A O 1
ATOM 689 N N . GLY A 1 89 ? -10.07 12.719 6.133 1 97.31 89 GLY A N 1
ATOM 690 C CA . GLY A 1 89 ? -9.625 11.898 7.246 1 97.31 89 GLY A CA 1
ATOM 691 C C . GLY A 1 89 ? -9.969 10.43 7.086 1 97.31 89 GLY A C 1
ATOM 692 O O . GLY A 1 89 ? -9.562 9.594 7.895 1 97.31 89 GLY A O 1
ATOM 693 N N . GLU A 1 90 ? -10.742 10.062 6.027 1 97.06 90 GLU A N 1
ATOM 694 C CA . GLU A 1 90 ? -11.227 8.695 5.875 1 97.06 90 GLU A CA 1
ATOM 695 C C . GLU A 1 90 ? -10.586 8.016 4.672 1 97.06 90 GLU A C 1
ATOM 697 O O . GLU A 1 90 ? -10.445 8.617 3.605 1 97.06 90 GLU A O 1
ATOM 702 N N . TYR A 1 91 ? -10.211 6.754 4.973 1 97.56 91 TYR A N 1
ATOM 703 C CA . TYR A 1 91 ? -9.656 5.949 3.887 1 97.56 91 TYR A CA 1
ATOM 704 C C . TYR A 1 91 ? -10.719 5.023 3.299 1 97.56 91 TYR A C 1
A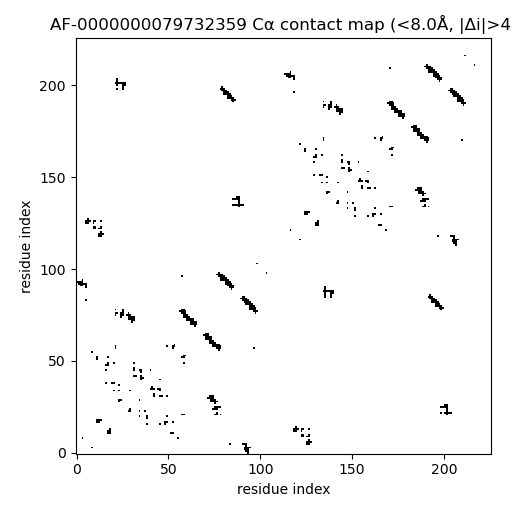TOM 706 O O . TYR A 1 91 ? -11.547 4.477 4.027 1 97.56 91 TYR A O 1
ATOM 714 N N . ALA A 1 92 ? -10.68 4.883 2.008 1 97.06 92 ALA A N 1
ATOM 715 C CA . ALA A 1 92 ? -11.391 3.822 1.302 1 97.06 92 ALA A CA 1
ATOM 716 C C . ALA A 1 92 ? -10.453 3.021 0.409 1 97.06 92 ALA A C 1
ATOM 718 O O . ALA A 1 92 ? -9.617 3.596 -0.297 1 97.06 92 ALA A O 1
ATOM 719 N N . VAL A 1 93 ? -10.57 1.709 0.483 1 97.44 93 VAL A N 1
ATOM 720 C CA . VAL A 1 93 ? -9.734 0.837 -0.336 1 97.44 93 VAL A CA 1
ATOM 721 C C . VAL A 1 93 ? -10.617 -0.05 -1.212 1 97.44 93 VAL A C 1
ATOM 723 O O . VAL A 1 93 ? -11.547 -0.699 -0.717 1 97.44 93 VAL A O 1
ATOM 726 N N . GLU A 1 94 ? -10.359 -0.019 -2.41 1 96.56 94 GLU A N 1
ATOM 727 C CA . GLU A 1 94 ? -11.039 -0.886 -3.369 1 96.56 94 GLU A CA 1
ATOM 728 C C . GLU A 1 94 ? -10.039 -1.761 -4.125 1 96.56 94 GLU A C 1
ATOM 730 O O . GLU A 1 94 ? -9.008 -1.273 -4.594 1 96.56 94 GLU A O 1
ATOM 735 N N . VAL A 1 95 ? -10.32 -3.045 -4.172 1 97.31 95 VAL A N 1
ATOM 736 C CA . VAL A 1 95 ? -9.531 -3.988 -4.953 1 97.31 95 VAL A CA 1
ATOM 737 C C . VAL A 1 95 ? -10.344 -4.492 -6.141 1 97.31 95 VAL A C 1
ATOM 739 O O . VAL A 1 95 ? -11.414 -5.078 -5.961 1 97.31 95 VAL A O 1
ATOM 742 N N . THR A 1 96 ? -9.867 -4.137 -7.312 1 96.56 96 THR A N 1
ATOM 743 C CA . THR A 1 96 ? -10.453 -4.684 -8.531 1 96.56 96 THR A CA 1
ATOM 744 C C . THR A 1 96 ? -9.789 -6.004 -8.906 1 96.56 96 THR A C 1
ATOM 746 O O . THR A 1 96 ? -8.57 -6.066 -9.062 1 96.56 96 THR A O 1
ATOM 749 N N . ARG A 1 97 ? -10.531 -7.012 -9.008 1 95.75 97 ARG A N 1
ATOM 750 C CA . ARG A 1 97 ? -10.016 -8.359 -9.234 1 95.75 97 ARG A CA 1
ATOM 751 C C . ARG A 1 97 ? -10.273 -8.812 -10.664 1 95.75 97 ARG A C 1
ATOM 753 O O . ARG A 1 97 ? -11.156 -8.273 -11.344 1 95.75 97 ARG A O 1
ATOM 760 N N . THR A 1 98 ? -9.391 -9.703 -11.07 1 86.31 98 THR A N 1
ATOM 761 C CA . THR A 1 98 ? -9.477 -10.211 -12.43 1 86.31 98 THR A CA 1
ATOM 762 C C . THR A 1 98 ? -10.734 -11.055 -12.617 1 86.31 98 THR A C 1
ATOM 764 O O . THR A 1 98 ? -11.141 -11.781 -11.711 1 86.31 98 THR A O 1
ATOM 767 N N . THR A 1 99 ? -11.664 -10.602 -13.367 1 65.88 99 THR A N 1
ATOM 768 C CA . THR A 1 99 ? -12.938 -11.281 -13.57 1 65.88 99 THR A CA 1
ATOM 769 C C . THR A 1 99 ? -12.719 -12.711 -14.07 1 65.88 99 THR A C 1
ATOM 771 O O . THR A 1 99 ? -11.711 -12.992 -14.727 1 65.88 99 THR A O 1
ATOM 774 N N . ASP A 1 100 ? -13.297 -13.594 -13.289 1 57.91 100 ASP A N 1
ATOM 775 C CA . ASP A 1 100 ? -13.383 -14.977 -13.75 1 57.91 100 ASP A CA 1
ATOM 776 C C . ASP A 1 100 ? -13.641 -15.039 -15.25 1 57.91 100 ASP A C 1
ATOM 778 O O . ASP A 1 100 ? -14.305 -14.172 -15.812 1 57.91 100 ASP A O 1
ATOM 782 N N . PRO A 1 101 ? -12.867 -15.93 -15.938 1 52.88 101 PRO A N 1
ATOM 783 C CA . PRO A 1 101 ? -13.141 -16.094 -17.359 1 52.88 101 PRO A CA 1
ATOM 784 C C . PRO A 1 101 ? -14.633 -16.062 -17.688 1 52.88 101 PRO A C 1
ATOM 786 O O . PRO A 1 101 ? -15.031 -15.531 -18.734 1 52.88 101 PRO A O 1
ATOM 789 N N . ALA A 1 102 ? -15.406 -16.719 -16.969 1 53.38 102 ALA A N 1
ATOM 790 C CA . ALA A 1 102 ? -16.844 -16.734 -17.25 1 53.38 102 ALA A CA 1
ATOM 791 C C . ALA A 1 102 ? -17.422 -15.312 -17.172 1 53.38 102 ALA A C 1
ATOM 793 O O . ALA A 1 102 ? -18.359 -14.984 -17.906 1 53.38 102 ALA A O 1
ATOM 794 N N . ASP A 1 103 ? -16.812 -14.586 -16.359 1 53.47 103 ASP A N 1
ATOM 795 C CA . ASP A 1 103 ? -17.281 -13.211 -16.25 1 53.47 103 ASP A CA 1
ATOM 796 C C . ASP A 1 103 ? -16.75 -12.352 -17.391 1 53.47 103 ASP A C 1
ATOM 798 O O . ASP A 1 103 ? -17.391 -11.383 -17.797 1 53.47 103 ASP A O 1
ATOM 802 N N . ARG A 1 104 ? -15.609 -12.719 -17.797 1 51.91 104 ARG A N 1
ATOM 803 C CA . ARG A 1 104 ? -15.078 -12.062 -19 1 51.91 104 ARG A CA 1
ATOM 804 C C . ARG A 1 104 ? -15.953 -12.352 -20.203 1 51.91 104 ARG A C 1
ATOM 806 O O . ARG A 1 104 ? -16.125 -11.492 -21.078 1 51.91 104 ARG A O 1
ATOM 813 N N . PHE A 1 105 ? -16.391 -13.586 -20.281 1 49.62 105 PHE A N 1
ATOM 814 C CA . PHE A 1 105 ? -17.312 -13.883 -21.359 1 49.62 105 PHE A CA 1
ATOM 815 C C . PHE A 1 105 ? -18.547 -12.984 -21.281 1 49.62 105 PHE A C 1
ATOM 817 O O . PHE A 1 105 ? -19 -12.461 -22.297 1 49.62 105 PHE A O 1
ATOM 824 N N . THR A 1 106 ? -18.953 -12.82 -20.141 1 50.75 106 THR A N 1
ATOM 825 C CA . THR A 1 106 ? -20.125 -11.977 -20 1 50.75 106 THR A CA 1
ATOM 826 C C . THR A 1 106 ? -19.781 -10.523 -20.328 1 50.75 106 THR A C 1
ATOM 828 O O . THR A 1 106 ? -20.562 -9.828 -20.984 1 50.75 106 THR A O 1
ATOM 831 N N . LYS A 1 107 ? -18.672 -10.188 -20.031 1 52.12 107 LYS A N 1
ATOM 832 C CA . LYS A 1 107 ? -18.281 -8.812 -20.359 1 52.12 107 LYS A CA 1
ATOM 833 C C . LYS A 1 107 ? -18.062 -8.656 -21.859 1 52.12 107 LYS A C 1
ATOM 835 O O . LYS A 1 107 ? -18.438 -7.633 -22.438 1 52.12 107 LYS A O 1
ATOM 840 N N . LEU A 1 108 ? -17.297 -9.5 -22.406 1 50.38 108 LEU A N 1
ATOM 841 C CA . LEU A 1 108 ? -17.094 -9.453 -23.844 1 50.38 108 LEU A CA 1
ATOM 842 C C . LEU A 1 108 ? -18.438 -9.469 -24.578 1 50.38 108 LEU A C 1
ATOM 844 O O . LEU A 1 108 ? -18.625 -8.734 -25.547 1 50.38 108 LEU A O 1
ATOM 848 N N . TYR A 1 10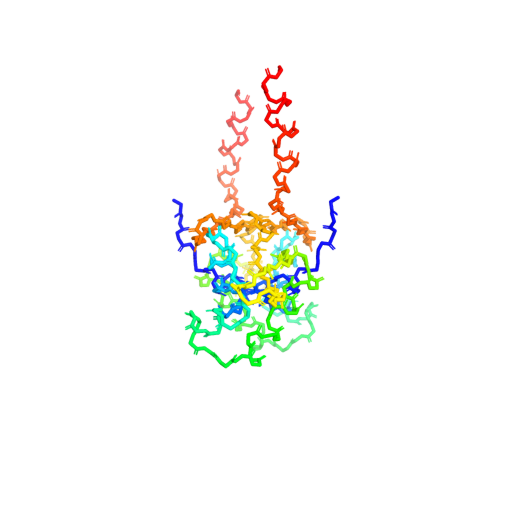9 ? -19.297 -10.258 -24.047 1 55.28 109 TYR A N 1
ATOM 849 C CA . TYR A 1 109 ? -20.641 -10.312 -24.609 1 55.28 109 TYR A CA 1
ATOM 850 C C . TYR A 1 109 ? -21.359 -8.977 -24.438 1 55.28 109 TYR A C 1
ATOM 852 O O . TYR A 1 109 ? -22.047 -8.508 -25.359 1 55.28 109 TYR A O 1
ATOM 860 N N . ASP A 1 110 ? -21.156 -8.367 -23.469 1 55.38 110 ASP A N 1
ATOM 861 C CA . ASP A 1 110 ? -21.812 -7.082 -23.234 1 55.38 110 ASP A CA 1
ATOM 862 C C . ASP A 1 110 ? -21.156 -5.977 -24.062 1 55.38 110 ASP A C 1
ATOM 864 O O . ASP A 1 110 ? -21.828 -5.031 -24.484 1 55.38 110 ASP A O 1
ATOM 868 N N . GLU A 1 111 ? -19.906 -6.082 -24.281 1 52.09 111 GLU A N 1
ATOM 869 C CA . GLU A 1 111 ? -19.219 -5.113 -25.125 1 52.09 111 GLU A CA 1
ATOM 870 C C . GLU A 1 111 ? -19.531 -5.355 -26.594 1 52.09 111 GLU A C 1
ATOM 872 O O . GLU A 1 111 ? -19.484 -4.426 -27.406 1 52.09 111 GLU A O 1
ATOM 877 N N . LEU A 1 112 ? -19.781 -6.523 -26.859 1 51.22 112 LEU A N 1
ATOM 878 C CA . LEU A 1 112 ? -20.109 -6.848 -28.25 1 51.22 112 LEU A CA 1
ATOM 879 C C . LEU A 1 112 ? -21.562 -6.496 -28.547 1 51.22 112 LEU A C 1
ATOM 881 O O . LEU A 1 112 ? -21.922 -6.285 -29.719 1 51.22 112 LEU A O 1
ATOM 885 N N . ARG A 1 113 ? -22.297 -6.285 -27.609 1 47.41 113 ARG A N 1
ATOM 886 C CA . ARG A 1 113 ? -23.625 -5.797 -27.984 1 47.41 113 ARG A CA 1
ATOM 887 C C . ARG A 1 113 ? -23.625 -4.281 -28.156 1 47.41 113 ARG A C 1
ATOM 889 O O . ARG A 1 113 ? -22.969 -3.564 -27.391 1 47.41 113 ARG A O 1
ATOM 896 N N . MET B 1 1 ? 3.449 9.32 -16.328 1 36.34 1 MET B N 1
ATOM 897 C CA . MET B 1 1 ? 2.895 8.68 -15.148 1 36.34 1 MET B CA 1
ATOM 898 C C . MET B 1 1 ? 3.977 8.445 -14.094 1 36.34 1 MET B C 1
ATOM 900 O O . MET B 1 1 ? 5.023 7.867 -14.398 1 36.34 1 MET B O 1
ATOM 904 N N . SER B 1 2 ? 4.309 9.273 -13.203 1 50.31 2 SER B N 1
ATOM 905 C CA . SER B 1 2 ? 5.465 9.227 -12.312 1 50.31 2 SER B CA 1
ATOM 906 C C . SER B 1 2 ? 5.559 7.891 -11.594 1 50.31 2 SER B C 1
ATOM 908 O O . SER B 1 2 ? 4.539 7.309 -11.219 1 50.31 2 SER B O 1
ATOM 910 N N . ASP B 1 3 ? 6.531 7.074 -12.047 1 64.69 3 ASP B N 1
ATOM 911 C CA . ASP B 1 3 ? 6.809 5.766 -11.469 1 64.69 3 ASP B CA 1
ATOM 912 C C . ASP B 1 3 ? 7.145 5.891 -9.984 1 64.69 3 ASP B C 1
ATOM 914 O O . ASP B 1 3 ? 8.289 6.188 -9.617 1 64.69 3 ASP B O 1
ATOM 918 N N . GLU B 1 4 ? 6.043 6.047 -9.188 1 81.94 4 GLU B N 1
ATOM 919 C CA . GLU B 1 4 ? 6.27 6.066 -7.746 1 81.94 4 GLU B CA 1
ATOM 920 C C . GLU B 1 4 ? 6.883 4.754 -7.266 1 81.94 4 GLU B C 1
ATOM 922 O O . GLU B 1 4 ? 6.805 3.738 -7.957 1 81.94 4 GLU B O 1
ATOM 927 N N . ASP B 1 5 ? 7.578 4.992 -6.27 1 93.94 5 ASP B N 1
ATOM 928 C CA . ASP B 1 5 ? 8.148 3.824 -5.605 1 93.94 5 ASP B CA 1
ATOM 929 C C . ASP B 1 5 ? 7.078 3.031 -4.863 1 93.94 5 ASP B C 1
ATOM 931 O O . ASP B 1 5 ? 6.668 3.408 -3.766 1 93.94 5 ASP B O 1
ATOM 935 N N . LEU B 1 6 ? 6.703 1.937 -5.426 1 96.75 6 LEU B N 1
ATOM 936 C CA . LEU B 1 6 ? 5.605 1.138 -4.895 1 96.75 6 LEU B CA 1
ATOM 937 C C . LEU B 1 6 ? 5.895 0.705 -3.459 1 96.75 6 LEU B C 1
ATOM 939 O O . LEU B 1 6 ? 5.039 0.843 -2.582 1 96.75 6 LEU B O 1
ATOM 943 N N . VAL B 1 7 ? 7.074 0.273 -3.215 1 97.31 7 VAL B N 1
ATOM 944 C CA . VAL B 1 7 ? 7.422 -0.256 -1.9 1 97.31 7 VAL B CA 1
ATOM 945 C C . VAL B 1 7 ? 7.379 0.865 -0.864 1 97.31 7 VAL B C 1
ATOM 947 O O . VAL B 1 7 ? 6.859 0.681 0.239 1 97.31 7 VAL B O 1
ATOM 950 N N . ALA B 1 8 ? 7.871 1.99 -1.225 1 97.62 8 ALA B N 1
ATOM 951 C CA . ALA B 1 8 ? 7.859 3.129 -0.31 1 97.62 8 ALA B CA 1
ATOM 952 C C . ALA B 1 8 ? 6.43 3.557 0.013 1 97.62 8 ALA B C 1
ATOM 954 O O . ALA B 1 8 ? 6.09 3.785 1.177 1 97.62 8 ALA B O 1
ATOM 955 N N . ILE B 1 9 ? 5.609 3.646 -1.013 1 98.12 9 ILE B N 1
ATOM 956 C CA . ILE B 1 9 ? 4.227 4.086 -0.837 1 98.12 9 ILE B CA 1
ATOM 957 C C . ILE B 1 9 ? 3.457 3.049 -0.022 1 98.12 9 ILE B C 1
ATOM 959 O O . ILE B 1 9 ? 2.727 3.4 0.908 1 98.12 9 ILE B O 1
ATOM 963 N N . ALA B 1 10 ? 3.672 1.796 -0.337 1 98.19 10 ALA B N 1
ATOM 964 C CA . ALA B 1 10 ? 3.016 0.724 0.407 1 98.19 10 ALA B CA 1
ATOM 965 C C . ALA B 1 10 ? 3.449 0.727 1.87 1 98.19 10 ALA B C 1
ATOM 967 O O . ALA B 1 10 ? 2.631 0.517 2.768 1 98.19 10 ALA B O 1
ATOM 968 N N . SER B 1 11 ? 4.652 1.003 2.109 1 98.19 11 SER B N 1
ATOM 969 C CA . SER B 1 11 ? 5.184 1.062 3.467 1 98.19 11 SER B CA 1
ATOM 970 C C . SER B 1 11 ? 4.539 2.189 4.266 1 98.19 11 SER B C 1
ATOM 972 O O . SER B 1 11 ? 4.191 2.012 5.434 1 98.19 11 SER B O 1
ATOM 974 N N . LEU B 1 12 ? 4.402 3.254 3.65 1 98.56 12 LEU B N 1
ATOM 975 C CA . LEU B 1 12 ? 3.785 4.395 4.316 1 98.56 12 LEU B CA 1
ATOM 976 C C . LEU B 1 12 ? 2.312 4.129 4.602 1 98.56 12 LEU B C 1
ATOM 978 O O . LEU B 1 12 ? 1.808 4.488 5.668 1 98.56 12 LEU B O 1
ATOM 982 N N . LEU B 1 13 ? 1.64 3.467 3.705 1 98 13 LEU B N 1
ATOM 983 C CA . LEU B 1 13 ? 0.227 3.154 3.889 1 98 13 LEU B CA 1
ATOM 984 C C . LEU B 1 13 ? 0.044 2.061 4.938 1 98 13 LEU B C 1
ATOM 986 O O . LEU B 1 13 ? -1.011 1.971 5.566 1 98 13 LEU B O 1
ATOM 990 N N . GLU B 1 14 ? 1.029 1.262 5.09 1 97.94 14 GLU B N 1
ATOM 991 C CA . GLU B 1 14 ? 0.984 0.217 6.105 1 97.94 14 GLU B CA 1
ATOM 992 C C . GLU B 1 14 ? 1.245 0.789 7.496 1 97.94 14 GLU B C 1
ATOM 994 O O . GLU B 1 14 ? 0.761 0.251 8.492 1 97.94 14 GLU B O 1
ATOM 999 N N . ASP B 1 15 ? 1.939 1.876 7.594 1 98.38 15 ASP B N 1
ATOM 1000 C CA . ASP B 1 15 ? 2.379 2.482 8.844 1 98.38 15 ASP B CA 1
ATOM 1001 C C . ASP B 1 15 ? 1.227 3.203 9.539 1 98.38 15 ASP B C 1
ATOM 1003 O O . ASP B 1 15 ? 0.592 4.082 8.953 1 98.38 15 ASP B O 1
ATOM 1007 N N . ASP B 1 16 ? 1.027 2.861 10.758 1 97.75 16 ASP B N 1
ATOM 1008 C CA . ASP B 1 16 ? -0.095 3.396 11.523 1 97.75 16 ASP B CA 1
ATOM 1009 C C . ASP B 1 16 ? 0.014 4.914 11.672 1 97.75 16 ASP B C 1
ATOM 1011 O O . ASP B 1 16 ? -0.947 5.637 11.398 1 97.75 16 ASP B O 1
ATOM 1015 N N . TYR B 1 17 ? 1.1 5.34 12.047 1 98.56 17 TYR B N 1
ATOM 1016 C CA . TYR B 1 17 ? 1.261 6.766 12.312 1 98.56 17 TYR B CA 1
ATOM 1017 C C . TYR B 1 17 ? 1.219 7.566 11.023 1 98.56 17 TYR B C 1
ATOM 1019 O O . TYR B 1 17 ? 0.662 8.664 10.984 1 98.56 17 TYR B O 1
ATOM 1027 N N . ALA B 1 18 ? 1.836 7.055 9.914 1 98.75 18 ALA B N 1
ATOM 1028 C CA . ALA B 1 18 ? 1.757 7.742 8.633 1 98.75 18 ALA B CA 1
ATOM 1029 C C . ALA B 1 18 ? 0.307 7.906 8.188 1 98.75 18 ALA B C 1
ATOM 1031 O O . ALA B 1 18 ? -0.094 8.984 7.742 1 98.75 18 ALA B O 1
ATOM 1032 N N . ARG B 1 19 ? -0.449 6.863 8.352 1 98.56 19 ARG B N 1
ATOM 1033 C CA . ARG B 1 19 ? -1.858 6.938 7.984 1 98.56 19 ARG B CA 1
ATOM 1034 C C . ARG B 1 19 ? -2.602 7.945 8.852 1 98.56 19 ARG B C 1
ATOM 1036 O O . ARG B 1 19 ? -3.424 8.719 8.352 1 98.56 19 ARG B O 1
ATOM 1043 N N . GLU B 1 20 ? -2.305 7.941 10.117 1 98.69 20 GLU B N 1
ATOM 1044 C CA . GLU B 1 20 ? -2.973 8.859 11.031 1 98.69 20 GLU B CA 1
ATOM 1045 C C . GLU B 1 20 ? -2.615 10.312 10.711 1 98.69 20 GLU B C 1
ATOM 1047 O O . GLU B 1 20 ? -3.49 11.18 10.695 1 98.69 20 GLU B O 1
ATOM 1052 N N . ILE B 1 21 ? -1.379 10.492 10.492 1 98.88 21 ILE B N 1
ATOM 1053 C CA . ILE B 1 21 ? -0.924 11.828 10.133 1 98.88 21 ILE B CA 1
ATOM 1054 C C . ILE B 1 21 ? -1.658 12.305 8.883 1 98.88 21 ILE B C 1
ATOM 1056 O O . ILE B 1 21 ? -2.189 13.422 8.852 1 98.88 21 ILE B O 1
ATOM 1060 N N . LEU B 1 22 ? -1.696 11.469 7.855 1 98.75 22 LEU B N 1
ATOM 1061 C CA . LEU B 1 22 ? -2.381 11.836 6.621 1 98.75 22 LEU B CA 1
ATOM 1062 C C . LEU B 1 22 ? -3.861 12.094 6.875 1 98.75 22 LEU B C 1
ATOM 1064 O O . LEU B 1 22 ? -4.43 13.055 6.34 1 98.75 22 LEU B O 1
ATOM 1068 N N . ALA B 1 23 ? -4.441 11.281 7.668 1 98.69 23 ALA B N 1
ATOM 1069 C CA . ALA B 1 23 ? -5.859 11.453 7.98 1 98.69 23 ALA B CA 1
ATOM 1070 C C . ALA B 1 23 ? -6.117 12.789 8.664 1 98.69 23 ALA B C 1
ATOM 1072 O O . ALA B 1 23 ? -6.973 13.562 8.227 1 98.69 23 ALA B O 1
ATOM 1073 N N . HIS B 1 24 ? -5.352 13.062 9.695 1 98.62 24 HIS B N 1
ATOM 1074 C CA . HIS B 1 24 ? -5.531 14.297 10.453 1 98.62 24 HIS B CA 1
ATOM 1075 C C . HIS B 1 24 ? -5.277 15.516 9.57 1 98.62 24 HIS B C 1
ATOM 1077 O O . HIS B 1 24 ? -6.066 16.469 9.57 1 98.62 24 HIS B O 1
ATOM 1083 N N . THR B 1 25 ? -4.25 15.453 8.766 1 98.19 25 THR B N 1
ATOM 1084 C CA . THR B 1 25 ? -3.826 16.609 7.996 1 98.19 25 THR B CA 1
ATOM 1085 C C . THR B 1 25 ? -4.684 16.781 6.742 1 98.19 25 THR B C 1
ATOM 1087 O O . THR B 1 25 ? -4.633 17.812 6.078 1 98.19 25 THR B O 1
ATOM 1090 N N . SER B 1 26 ? -5.438 15.773 6.379 1 97.81 26 SER B N 1
ATOM 1091 C CA . SER B 1 26 ? -6.387 15.906 5.281 1 97.81 26 SER B CA 1
ATOM 1092 C C . SER B 1 26 ? -7.605 16.719 5.699 1 97.81 26 SER B C 1
ATOM 1094 O O . SER B 1 26 ? -8.367 17.188 4.852 1 97.81 26 SER B O 1
ATOM 1096 N N . VAL B 1 27 ? -7.812 16.797 6.969 1 98 27 VAL B N 1
ATOM 1097 C CA . VAL B 1 27 ? -8.93 17.547 7.512 1 98 27 VAL B CA 1
ATOM 1098 C C . VAL B 1 27 ? -8.492 18.984 7.812 1 98 27 VAL B C 1
ATOM 1100 O O . VAL B 1 27 ? -9.172 19.938 7.449 1 98 27 VAL B O 1
ATOM 1103 N N . GLU B 1 28 ? -7.281 19.078 8.484 1 97.12 28 GLU B N 1
ATOM 1104 C CA . GLU B 1 28 ? -6.734 20.375 8.875 1 97.12 28 GLU B CA 1
ATOM 1105 C C . GLU B 1 28 ? -5.215 20.312 8.992 1 97.12 28 GLU B C 1
ATOM 1107 O O . GLU B 1 28 ? -4.66 19.344 9.5 1 97.12 28 GLU B O 1
ATOM 1112 N N . ALA B 1 29 ? -4.613 21.406 8.539 1 97.44 29 ALA B N 1
ATOM 1113 C CA . ALA B 1 29 ? -3.17 21.5 8.727 1 97.44 29 ALA B CA 1
ATOM 1114 C C . ALA B 1 29 ? -2.805 21.469 10.203 1 97.44 29 ALA B C 1
ATOM 1116 O O . ALA B 1 29 ? -3.49 22.078 11.031 1 97.44 29 ALA B O 1
ATOM 1117 N N . GLN B 1 30 ? -1.739 20.734 10.562 1 98.12 30 GLN B N 1
ATOM 1118 C CA . GLN B 1 30 ? -1.347 20.594 11.961 1 98.12 30 GLN B CA 1
ATOM 1119 C C . GLN B 1 30 ? 0.172 20.578 12.109 1 98.12 30 GLN B C 1
ATOM 1121 O O . GLN B 1 30 ? 0.887 20.156 11.195 1 98.12 30 GLN B O 1
ATOM 1126 N N . SER B 1 31 ? 0.612 21.078 13.273 1 97.88 31 SER B N 1
ATOM 1127 C CA . SER B 1 31 ? 2.037 21.016 13.586 1 97.88 31 SER B CA 1
ATOM 1128 C C . SER B 1 31 ? 2.459 19.625 14.016 1 97.88 31 SER B C 1
ATOM 1130 O O . SER B 1 31 ? 1.611 18.781 14.344 1 97.88 31 SER B O 1
ATOM 1132 N N . ALA B 1 32 ? 3.791 19.438 14.078 1 98.19 32 ALA B N 1
ATOM 1133 C CA . ALA B 1 32 ? 4.312 18.141 14.539 1 98.19 32 ALA B CA 1
ATOM 1134 C C . ALA B 1 32 ? 3.85 17.844 15.961 1 98.19 32 ALA B C 1
ATOM 1136 O O . ALA B 1 32 ? 3.506 16.703 16.281 1 98.19 32 ALA B O 1
ATOM 1137 N N . ASN B 1 33 ? 3.807 18.875 16.734 1 97.38 33 ASN B N 1
ATOM 1138 C CA . ASN B 1 33 ? 3.379 18.688 18.109 1 97.38 33 ASN B CA 1
ATOM 1139 C C . ASN B 1 33 ? 1.899 18.312 18.203 1 97.38 33 ASN B C 1
ATOM 1141 O O . ASN B 1 33 ? 1.517 17.438 18.969 1 97.38 33 ASN B O 1
ATOM 1145 N N . GLU B 1 34 ? 1.115 19.047 17.469 1 98.12 34 GLU B N 1
ATOM 1146 C CA . GLU B 1 34 ? -0.306 18.719 17.406 1 98.12 34 GLU B CA 1
ATOM 1147 C C . GLU B 1 34 ? -0.526 17.297 16.906 1 98.12 34 GLU B C 1
ATOM 1149 O O . GLU B 1 34 ? -1.379 16.562 17.422 1 98.12 34 GLU B O 1
ATOM 1154 N N . LEU B 1 35 ? 0.257 16.875 15.945 1 98.81 35 LEU B N 1
ATOM 1155 C CA . LEU B 1 35 ? 0.151 15.531 15.383 1 98.81 35 LEU B CA 1
ATOM 1156 C C . LEU B 1 35 ? 0.618 14.484 16.391 1 98.81 35 LEU B C 1
ATOM 1158 O O . LEU B 1 35 ? 0.038 13.398 16.484 1 98.81 35 LEU B O 1
ATOM 1162 N N . ALA B 1 36 ? 1.643 14.805 17.125 1 98.75 36 ALA B N 1
ATOM 1163 C CA . ALA B 1 36 ? 2.111 13.898 18.172 1 98.75 36 ALA B CA 1
ATOM 1164 C C . ALA B 1 36 ? 1.02 13.641 19.203 1 98.75 36 ALA B C 1
ATOM 1166 O O . ALA B 1 36 ? 0.761 12.492 19.562 1 98.75 36 ALA B O 1
ATOM 1167 N N . ASP B 1 37 ? 0.357 14.695 19.562 1 98.56 37 ASP B N 1
ATOM 1168 C CA . ASP B 1 37 ? -0.741 14.594 20.531 1 98.56 37 ASP B CA 1
ATOM 1169 C C . ASP B 1 37 ? -1.9 13.781 19.953 1 98.56 37 ASP B C 1
ATOM 1171 O O . ASP B 1 37 ? -2.426 12.883 20.609 1 98.56 37 ASP B O 1
ATOM 1175 N N . ALA B 1 38 ? -2.246 14.07 18.734 1 98.31 38 ALA B N 1
ATOM 1176 C CA . ALA B 1 38 ? -3.379 13.422 18.078 1 98.31 38 ALA B CA 1
ATOM 1177 C C . ALA B 1 38 ? -3.125 11.93 17.891 1 98.31 38 ALA B C 1
ATOM 1179 O O . ALA B 1 38 ? -4.043 11.117 18 1 98.31 38 ALA B O 1
ATOM 1180 N N . CYS B 1 39 ? -1.879 11.523 17.625 1 98.25 39 CYS B N 1
ATOM 1181 C CA . CYS B 1 39 ? -1.516 10.148 17.328 1 98.25 39 CYS B CA 1
ATOM 1182 C C . CYS B 1 39 ? -1.125 9.398 18.609 1 98.25 39 CYS B C 1
ATOM 1184 O O . CYS B 1 39 ? -0.97 8.18 18.594 1 98.25 39 CYS B O 1
ATOM 1186 N N . GLY B 1 40 ? -1.006 10.086 19.688 1 98.19 40 GLY B N 1
ATOM 1187 C CA . GLY B 1 40 ? -0.555 9.461 20.922 1 98.19 40 GLY B CA 1
ATOM 1188 C C . GLY B 1 40 ? 0.853 8.906 20.828 1 98.19 40 GLY B C 1
ATOM 1189 O O . GLY B 1 40 ? 1.117 7.793 21.281 1 98.19 40 GLY B O 1
ATOM 1190 N N . ALA B 1 41 ? 1.732 9.594 20.172 1 98.31 41 ALA B N 1
ATOM 1191 C CA . ALA B 1 41 ? 3.115 9.188 19.953 1 98.31 41 ALA B CA 1
ATOM 1192 C C . ALA B 1 41 ? 4.09 10.289 20.344 1 98.31 41 ALA B C 1
ATOM 1194 O O . ALA B 1 41 ? 3.695 11.453 20.469 1 98.31 41 ALA B O 1
ATOM 1195 N N . SER B 1 42 ? 5.27 9.922 20.516 1 97.88 42 SER B N 1
ATOM 1196 C CA . SER B 1 42 ? 6.297 10.914 20.828 1 97.88 42 SER B CA 1
ATOM 1197 C C . SER B 1 42 ? 6.594 11.797 19.625 1 97.88 42 SER B C 1
ATOM 1199 O O . SER B 1 42 ? 6.473 11.359 18.484 1 97.88 42 SER B O 1
ATOM 1201 N N . PRO B 1 43 ? 7.016 13.016 19.891 1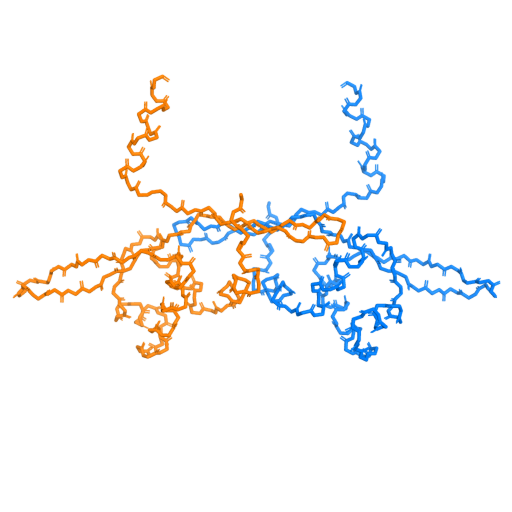 97.5 43 PRO B N 1
ATOM 1202 C CA . PRO B 1 43 ? 7.379 13.898 18.781 1 97.5 43 PRO B CA 1
ATOM 1203 C C . PRO B 1 43 ? 8.445 13.305 17.859 1 97.5 43 PRO B C 1
ATOM 1205 O O . PRO B 1 43 ? 8.312 13.359 16.641 1 97.5 43 PRO B O 1
ATOM 1208 N N . PRO B 1 44 ? 9.477 12.688 18.375 1 98.06 44 PRO B N 1
ATOM 1209 C CA . PRO B 1 44 ? 10.453 12.094 17.469 1 98.06 44 PRO B CA 1
ATOM 1210 C C . PRO B 1 44 ? 9.836 11.055 16.531 1 98.06 44 PRO B C 1
ATOM 1212 O O . PRO B 1 44 ? 10.211 10.969 15.359 1 98.06 44 PRO B O 1
ATOM 1215 N N . THR B 1 45 ? 8.938 10.227 17.047 1 98.12 45 THR B N 1
ATOM 1216 C CA . THR B 1 45 ? 8.25 9.227 16.25 1 98.12 45 THR B CA 1
ATOM 1217 C C . THR B 1 45 ? 7.477 9.891 15.109 1 98.12 45 THR B C 1
ATOM 1219 O O . THR B 1 45 ? 7.547 9.445 13.961 1 98.12 45 THR B O 1
ATOM 1222 N N . ILE B 1 46 ? 6.852 10.938 15.438 1 98.75 46 ILE B N 1
ATOM 1223 C CA . ILE B 1 46 ? 6.023 11.648 14.461 1 98.75 46 ILE B CA 1
ATOM 1224 C C . ILE B 1 46 ? 6.914 12.375 13.461 1 98.75 46 ILE B C 1
ATOM 1226 O O . ILE B 1 46 ? 6.629 12.391 12.266 1 98.75 46 ILE B O 1
ATOM 1230 N N . TYR B 1 47 ? 7.973 12.961 13.836 1 98.5 47 TYR B N 1
ATOM 1231 C CA . TYR B 1 47 ? 8.891 13.656 12.938 1 98.5 47 TYR B CA 1
ATOM 1232 C C . TYR B 1 47 ? 9.445 12.703 11.891 1 98.5 47 TYR B C 1
ATOM 1234 O O . TYR B 1 47 ? 9.547 13.055 10.711 1 98.5 47 TYR B O 1
ATOM 1242 N N . ARG B 1 48 ? 9.781 11.531 12.32 1 98.69 48 ARG B N 1
ATOM 1243 C CA . ARG B 1 48 ? 10.312 10.539 11.391 1 98.69 48 ARG B CA 1
ATOM 1244 C C . ARG B 1 48 ? 9.297 10.211 10.305 1 98.69 48 ARG B C 1
ATOM 1246 O O . ARG B 1 48 ? 9.656 10.078 9.133 1 98.69 48 ARG B O 1
ATOM 1253 N N . ARG B 1 49 ? 8.023 10.117 10.695 1 98.75 49 ARG B N 1
ATOM 1254 C CA . ARG B 1 49 ? 7.004 9.781 9.703 1 98.75 49 ARG B CA 1
ATOM 1255 C C . ARG B 1 49 ? 6.699 10.984 8.812 1 98.75 49 ARG B C 1
ATOM 1257 O O . ARG B 1 49 ? 6.402 10.82 7.625 1 98.75 49 ARG B O 1
ATOM 1264 N N . ILE B 1 50 ? 6.715 12.133 9.398 1 98.75 50 ILE B N 1
ATOM 1265 C CA . ILE B 1 50 ? 6.527 13.344 8.609 1 98.75 50 ILE B CA 1
ATOM 1266 C C . ILE B 1 50 ? 7.621 13.438 7.547 1 98.75 50 ILE B C 1
ATOM 1268 O O . ILE B 1 50 ? 7.34 13.734 6.383 1 98.75 50 ILE B O 1
ATOM 1272 N N . GLU B 1 51 ? 8.828 13.203 7.949 1 98.56 51 GLU B N 1
ATOM 1273 C CA . GLU B 1 51 ? 9.953 13.25 7.016 1 98.56 51 GLU B CA 1
ATOM 1274 C C . GLU B 1 51 ? 9.758 12.25 5.875 1 98.56 51 GLU B C 1
ATOM 1276 O O . GLU B 1 51 ? 9.938 12.602 4.707 1 98.56 51 GLU B O 1
ATOM 1281 N N . ARG B 1 52 ? 9.406 11.078 6.152 1 98.5 52 ARG B N 1
ATOM 1282 C CA . ARG B 1 52 ? 9.195 10.055 5.133 1 98.5 52 ARG B CA 1
ATOM 1283 C C . ARG B 1 52 ? 8.047 10.445 4.199 1 98.5 52 ARG B C 1
ATOM 1285 O O . ARG B 1 52 ? 8.141 10.258 2.984 1 98.5 52 ARG B O 1
ATOM 1292 N N . LEU B 1 53 ? 6.965 10.906 4.809 1 98.5 53 LEU B N 1
ATOM 1293 C CA . LEU B 1 53 ? 5.832 11.367 4.008 1 98.5 53 LEU B CA 1
ATOM 1294 C C . LEU B 1 53 ? 6.238 12.516 3.094 1 98.5 53 LEU B C 1
ATOM 1296 O O . LEU B 1 53 ? 5.848 12.547 1.925 1 98.5 53 LEU B O 1
ATOM 1300 N N . ASN B 1 54 ? 6.988 13.391 3.643 1 97.38 54 ASN B N 1
ATOM 1301 C CA . ASN B 1 54 ? 7.465 14.539 2.871 1 97.38 54 ASN B CA 1
ATOM 1302 C C . ASN B 1 54 ? 8.375 14.102 1.729 1 97.38 54 ASN B C 1
ATOM 1304 O O . ASN B 1 54 ? 8.328 14.672 0.638 1 97.38 54 ASN B O 1
ATOM 1308 N N . GLU B 1 55 ? 9.227 13.156 1.963 1 96.69 55 GLU B N 1
ATOM 1309 C CA . GLU B 1 55 ? 10.133 12.633 0.949 1 96.69 55 GLU B CA 1
ATOM 1310 C C . GLU B 1 55 ? 9.367 12.133 -0.272 1 96.69 55 GLU B C 1
ATOM 1312 O O . GLU B 1 55 ? 9.906 12.094 -1.38 1 96.69 55 GLU B O 1
ATOM 1317 N N . HIS B 1 56 ? 8.133 11.766 -0.077 1 96.62 56 HIS B N 1
ATOM 1318 C CA . HIS B 1 56 ? 7.32 11.234 -1.169 1 96.62 56 HIS B CA 1
ATOM 1319 C C . HIS B 1 56 ? 6.191 12.195 -1.533 1 96.62 56 HIS B C 1
ATOM 1321 O O . HIS B 1 56 ? 5.188 11.781 -2.119 1 96.62 56 HIS B O 1
ATOM 1327 N N . ASP B 1 57 ? 6.305 13.43 -1.034 1 96.31 57 ASP B N 1
ATOM 1328 C CA . ASP B 1 57 ? 5.422 14.539 -1.391 1 96.31 57 ASP B CA 1
ATOM 1329 C C . ASP B 1 57 ? 3.977 14.234 -1.002 1 96.31 57 ASP B C 1
ATOM 1331 O O . ASP B 1 57 ? 3.047 14.57 -1.741 1 96.31 57 ASP B O 1
ATOM 1335 N N . LEU B 1 58 ? 3.803 13.578 0.054 1 98 58 LEU B N 1
ATOM 1336 C CA . LEU B 1 58 ? 2.463 13.234 0.517 1 98 58 LEU B CA 1
ATOM 1337 C C . LEU B 1 58 ? 1.968 14.258 1.539 1 98 58 LEU B C 1
ATOM 1339 O O . LEU B 1 58 ? 0.807 14.211 1.954 1 98 58 LEU B O 1
ATOM 1343 N N . LEU B 1 59 ? 2.846 15.141 1.914 1 98.19 59 LEU B N 1
ATOM 1344 C CA . LEU B 1 59 ? 2.498 16.297 2.73 1 98.19 59 LEU B CA 1
ATOM 1345 C C . LEU B 1 59 ? 2.965 17.594 2.068 1 98.19 59 LEU B C 1
ATOM 1347 O O . LEU B 1 59 ? 3.932 17.594 1.304 1 98.19 59 LEU B O 1
ATOM 1351 N N . THR B 1 60 ? 2.311 18.625 2.373 1 97.06 60 THR B N 1
ATOM 1352 C CA . THR B 1 60 ? 2.795 19.984 2.133 1 97.06 60 THR B CA 1
ATOM 1353 C C . THR B 1 60 ? 3.09 20.688 3.451 1 97.06 60 THR B C 1
ATOM 1355 O O . 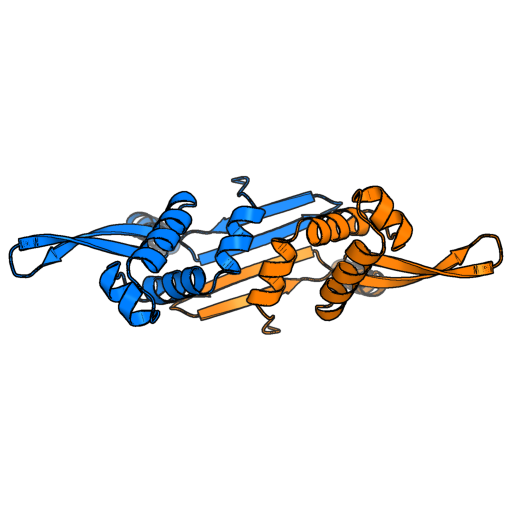THR B 1 60 ? 2.455 20.406 4.469 1 97.06 60 THR B O 1
ATOM 1358 N N . GLU B 1 61 ? 4.07 21.547 3.371 1 96.19 61 GLU B N 1
ATOM 1359 C CA . GLU B 1 61 ? 4.484 22.297 4.547 1 96.19 61 GLU B CA 1
ATOM 1360 C C . GLU B 1 61 ? 4.184 23.781 4.383 1 96.19 61 GLU B C 1
ATOM 1362 O O . GLU B 1 61 ? 4.379 24.344 3.303 1 96.19 61 GLU B O 1
ATOM 1367 N N . GLU B 1 62 ? 3.668 24.344 5.406 1 93.5 62 GLU B N 1
ATOM 1368 C CA . GLU B 1 62 ? 3.447 25.781 5.426 1 93.5 62 GLU B CA 1
ATOM 1369 C C . GLU B 1 62 ? 3.889 26.406 6.75 1 93.5 62 GLU B C 1
ATOM 1371 O O . GLU B 1 62 ? 3.889 25.719 7.781 1 93.5 62 GLU B O 1
ATOM 1376 N N . GLN B 1 63 ? 4.238 27.641 6.672 1 95.06 63 GLN B N 1
ATOM 1377 C CA . GLN B 1 63 ? 4.605 28.391 7.875 1 95.06 63 GLN B CA 1
ATOM 1378 C C . GLN B 1 63 ? 3.406 29.125 8.453 1 95.06 63 GLN B C 1
ATOM 1380 O O . GLN B 1 63 ? 2.604 29.688 7.703 1 95.06 63 GLN B O 1
ATOM 1385 N N . GLN B 1 64 ? 3.322 28.953 9.742 1 93.81 64 GLN B N 1
ATOM 1386 C CA . GLN B 1 64 ? 2.299 29.719 10.445 1 93.81 64 GLN B CA 1
ATOM 1387 C C . GLN B 1 64 ? 2.912 30.547 11.562 1 93.81 64 GLN B C 1
ATOM 1389 O O . GLN B 1 64 ? 4.043 30.312 11.984 1 93.81 64 GLN B O 1
ATOM 1394 N N . LEU B 1 65 ? 2.211 31.609 11.953 1 92.62 65 LEU B N 1
ATOM 1395 C CA . LEU B 1 65 ? 2.643 32.5 13.039 1 92.62 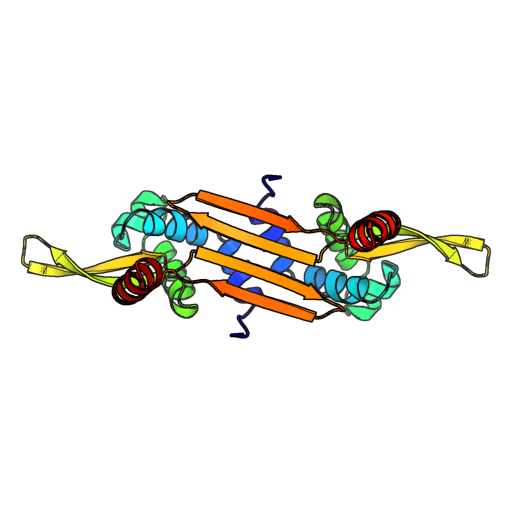65 LEU B CA 1
ATOM 1396 C C . LEU B 1 65 ? 1.771 32.281 14.273 1 92.62 65 LEU B C 1
ATOM 1398 O O . LEU B 1 65 ? 0.547 32.188 14.172 1 92.62 65 LEU B O 1
ATOM 1402 N N . ASP B 1 66 ? 2.459 32.219 15.391 1 89 66 ASP B N 1
ATOM 1403 C CA . ASP B 1 66 ? 1.682 32.156 16.625 1 89 66 ASP B CA 1
ATOM 1404 C C . ASP B 1 66 ? 1.402 33.562 17.156 1 89 66 ASP B C 1
ATOM 1406 O O . ASP B 1 66 ? 1.826 34.562 16.547 1 89 66 ASP B O 1
ATOM 1410 N N . PRO B 1 67 ? 0.531 33.688 18.219 1 90.25 67 PRO B N 1
ATOM 1411 C CA . PRO B 1 67 ? 0.165 35 18.719 1 90.25 67 PRO B CA 1
ATOM 1412 C C . PRO B 1 67 ? 1.379 35.844 19.109 1 90.25 67 PRO B C 1
ATOM 1414 O O . PRO B 1 67 ? 1.313 37.062 19.094 1 90.25 67 PRO B O 1
ATOM 1417 N N . ASP B 1 68 ? 2.482 35.25 19.469 1 93.38 68 ASP B N 1
ATOM 1418 C CA . ASP B 1 68 ? 3.693 35.969 19.875 1 93.38 68 ASP B CA 1
ATOM 1419 C C . ASP B 1 68 ? 4.57 36.312 18.672 1 93.38 68 ASP B C 1
ATOM 1421 O O . ASP B 1 68 ? 5.637 36.906 18.828 1 93.38 68 ASP B O 1
ATOM 1425 N N . GLY B 1 69 ? 4.184 35.906 17.547 1 92.19 69 GLY B N 1
ATOM 1426 C CA . GLY B 1 69 ? 4.883 36.25 16.312 1 92.19 69 GLY B CA 1
ATOM 1427 C C . GLY B 1 69 ? 5.926 35.219 15.922 1 92.19 69 GLY B C 1
ATOM 1428 O O . GLY B 1 69 ? 6.707 35.438 14.992 1 92.19 69 GLY B O 1
ATOM 1429 N N . HIS B 1 70 ? 5.934 34.125 16.703 1 94 70 HIS B N 1
ATOM 1430 C CA . HIS B 1 70 ? 6.887 33.062 16.344 1 94 70 HIS B CA 1
ATOM 1431 C C . HIS B 1 70 ? 6.348 32.188 15.227 1 94 70 HIS B C 1
ATOM 1433 O O . HIS B 1 70 ? 5.172 31.828 15.234 1 94 70 HIS B O 1
ATOM 1439 N N . HIS B 1 71 ? 7.281 31.984 14.32 1 94.94 71 HIS B N 1
ATOM 1440 C CA . HIS B 1 71 ? 6.922 31.125 13.203 1 94.94 71 HIS B CA 1
ATOM 1441 C C . HIS B 1 71 ? 7.027 29.641 13.586 1 94.94 71 HIS B C 1
ATOM 1443 O O . HIS B 1 71 ? 7.918 29.266 14.352 1 94.94 71 HIS B O 1
ATOM 1449 N N . TYR B 1 72 ? 6.004 28.875 13.094 1 95.19 72 TYR B N 1
ATOM 1450 C CA . TYR B 1 72 ? 6.105 27.438 13.227 1 95.19 72 TYR B CA 1
ATOM 1451 C C . TYR B 1 72 ? 5.543 26.734 11.992 1 95.19 72 TYR B C 1
ATOM 1453 O O . TYR B 1 72 ? 4.789 27.328 11.227 1 95.19 72 TYR B O 1
ATOM 1461 N N . LYS B 1 73 ? 5.902 25.469 11.844 1 96.62 73 LYS B N 1
ATOM 1462 C CA . LYS B 1 73 ? 5.508 24.719 10.656 1 96.62 73 LYS B CA 1
ATOM 1463 C C . LYS B 1 73 ? 4.23 23.922 10.914 1 96.62 73 LYS B C 1
ATOM 1465 O O . LYS B 1 73 ? 4.051 23.359 11.992 1 96.62 73 LYS B O 1
ATOM 1470 N N . VAL B 1 74 ? 3.396 23.906 9.836 1 98.06 74 VAL B N 1
ATOM 1471 C CA . VAL B 1 74 ? 2.25 23.016 9.836 1 98.06 74 VAL B CA 1
ATOM 1472 C C . VAL B 1 74 ? 2.242 22.188 8.555 1 98.06 74 VAL B C 1
ATOM 1474 O O . VAL B 1 74 ? 2.836 22.578 7.547 1 98.06 74 VAL B O 1
ATOM 1477 N N . TYR B 1 75 ? 1.574 21.078 8.617 1 98.12 75 TYR B N 1
ATO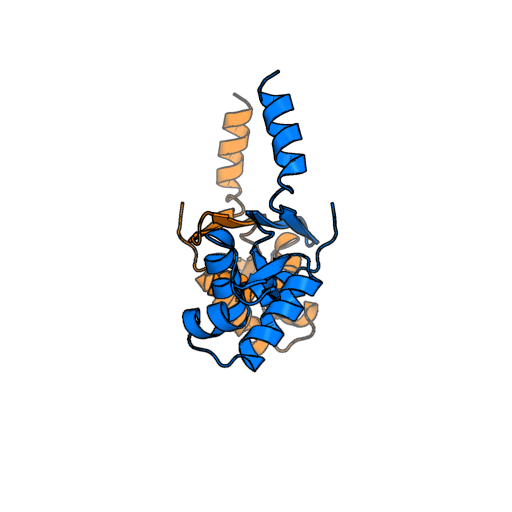M 1478 C CA . TYR B 1 75 ? 1.544 20.125 7.516 1 98.12 75 TYR B CA 1
ATOM 1479 C C . TYR B 1 75 ? 0.111 19.828 7.086 1 98.12 75 TYR B C 1
ATOM 1481 O O . TYR B 1 75 ? -0.786 19.719 7.926 1 98.12 75 TYR B O 1
ATOM 1489 N N . ALA B 1 76 ? -0.05 19.734 5.82 1 97.88 76 ALA B N 1
ATOM 1490 C CA . ALA B 1 76 ? -1.313 19.312 5.219 1 97.88 76 ALA B CA 1
ATOM 1491 C C . ALA B 1 76 ? -1.106 18.125 4.281 1 97.88 76 ALA B C 1
ATOM 1493 O O . ALA B 1 76 ? -0.104 18.062 3.566 1 97.88 76 ALA B O 1
ATOM 1494 N N . ALA B 1 77 ? -2.102 17.266 4.312 1 98.12 77 ALA B N 1
ATOM 1495 C CA . ALA B 1 77 ? -1.987 16.109 3.432 1 98.12 77 ALA B CA 1
ATOM 1496 C C . ALA B 1 77 ? -1.958 16.531 1.966 1 98.12 77 ALA B C 1
ATOM 1498 O O . ALA B 1 77 ? -2.709 17.422 1.556 1 98.12 77 ALA B O 1
ATOM 1499 N N . ASN B 1 78 ? -1.072 15.992 1.228 1 97.94 78 ASN B N 1
ATOM 1500 C CA . ASN B 1 78 ? -0.969 16.125 -0.222 1 97.94 78 ASN B CA 1
ATOM 1501 C C . ASN B 1 78 ? -1.24 14.797 -0.925 1 97.94 78 ASN B C 1
ATOM 1503 O O . ASN B 1 78 ? -0.404 14.312 -1.688 1 97.94 78 ASN B O 1
ATOM 1507 N N . LEU B 1 79 ? -2.508 14.273 -0.584 1 97.88 79 LEU B N 1
ATOM 1508 C CA . LEU B 1 79 ? -2.896 12.953 -1.082 1 97.88 79 LEU B CA 1
ATOM 1509 C C . LEU B 1 79 ? -4.406 12.875 -1.289 1 97.88 79 LEU B C 1
ATOM 1511 O O . LEU B 1 79 ? -5.176 13.148 -0.368 1 97.88 79 LEU B O 1
ATOM 1515 N N . GLU B 1 80 ? -4.816 12.523 -2.432 1 97.88 80 GLU B N 1
ATOM 1516 C CA . GLU B 1 80 ? -6.211 12.203 -2.713 1 97.88 80 GLU B CA 1
ATOM 1517 C C . GLU B 1 80 ? -6.402 10.711 -2.955 1 97.88 80 GLU B C 1
ATOM 1519 O O . GLU B 1 80 ? -7.34 10.109 -2.428 1 97.88 80 GLU B O 1
ATOM 1524 N N . GLN B 1 81 ? -5.406 10.172 -3.77 1 97.75 81 GLN B N 1
ATOM 1525 C CA . GLN B 1 81 ? -5.602 8.789 -4.191 1 97.75 81 GLN B CA 1
ATOM 1526 C C . GLN B 1 81 ? -4.273 8.133 -4.551 1 97.75 81 GLN B C 1
ATOM 1528 O O . GLN B 1 81 ? -3.412 8.758 -5.172 1 97.75 81 GLN B O 1
ATOM 1533 N N . VAL B 1 82 ? -4.098 6.875 -4.164 1 97.88 82 VAL B N 1
ATOM 1534 C CA . VAL B 1 82 ? -3.045 6.004 -4.68 1 97.88 82 VAL B CA 1
ATOM 1535 C C . VAL B 1 82 ? -3.664 4.879 -5.504 1 97.88 82 VAL B C 1
ATOM 1537 O O . VAL B 1 82 ? -4.613 4.227 -5.066 1 97.88 82 VAL B O 1
ATOM 1540 N N . THR B 1 83 ? -3.164 4.684 -6.629 1 97.94 83 THR B N 1
ATOM 1541 C CA . THR B 1 83 ? -3.582 3.572 -7.473 1 97.94 83 THR B CA 1
ATOM 1542 C C . THR B 1 83 ? -2.395 2.676 -7.812 1 97.94 83 THR B C 1
ATOM 1544 O O . THR B 1 83 ? -1.353 3.158 -8.258 1 97.94 83 THR B O 1
ATOM 1547 N N . VAL B 1 84 ? -2.553 1.425 -7.535 1 98.19 84 VAL B N 1
ATOM 1548 C CA . VAL B 1 84 ? -1.579 0.413 -7.934 1 98.19 84 VAL B CA 1
ATOM 1549 C C . VAL B 1 84 ? -2.209 -0.54 -8.945 1 98.19 84 VAL B C 1
ATOM 1551 O O . VAL B 1 84 ? -3.219 -1.185 -8.656 1 98.19 84 VAL B O 1
ATOM 1554 N N . GLU B 1 85 ? -1.632 -0.632 -10.07 1 97.75 85 GLU B N 1
ATOM 1555 C CA . GLU B 1 85 ? -2.105 -1.525 -11.125 1 97.75 85 GLU B CA 1
ATOM 1556 C C . GLU B 1 85 ? -1.108 -2.65 -11.391 1 97.75 85 GLU B C 1
ATOM 1558 O O . GLU B 1 85 ? 0.105 -2.438 -11.328 1 97.75 85 GLU B O 1
ATOM 1563 N N . LEU B 1 86 ? -1.674 -3.791 -11.617 1 97.81 86 LEU B N 1
ATOM 1564 C CA . LEU B 1 86 ? -0.867 -4.934 -12.039 1 97.81 86 LEU B CA 1
ATOM 1565 C C . LEU B 1 86 ? -1.335 -5.461 -13.391 1 97.81 86 LEU B C 1
ATOM 1567 O O . LEU B 1 86 ? -2.51 -5.801 -13.555 1 97.81 86 LEU B O 1
ATOM 1571 N N . ASP B 1 87 ? -0.44 -5.488 -14.344 1 96.25 87 ASP B N 1
ATOM 1572 C CA . ASP B 1 87 ? -0.719 -5.992 -15.688 1 96.25 87 ASP B CA 1
ATOM 1573 C C . ASP B 1 87 ? 0.462 -6.793 -16.234 1 96.25 87 ASP B C 1
ATOM 1575 O O . ASP B 1 87 ? 1.526 -6.23 -16.5 1 96.25 87 ASP B O 1
ATOM 1579 N N . ALA B 1 88 ? 0.217 -8.117 -16.453 1 96.31 88 ALA B N 1
ATOM 1580 C CA . ALA B 1 88 ? 1.202 -9 -17.078 1 96.31 88 ALA B CA 1
ATOM 1581 C C . ALA B 1 88 ? 2.555 -8.883 -16.375 1 96.31 88 ALA B C 1
ATOM 1583 O O . ALA B 1 88 ? 3.582 -8.68 -17.031 1 96.31 88 ALA B O 1
ATOM 1584 N N . GLY B 1 89 ? 2.475 -8.859 -15.078 1 97.31 89 GLY B N 1
ATOM 1585 C CA . GLY B 1 89 ? 3.688 -8.953 -14.281 1 97.31 89 GLY B CA 1
ATOM 1586 C C . GLY B 1 89 ? 4.242 -7.602 -13.875 1 97.31 89 GLY B C 1
ATOM 1587 O O . GLY B 1 89 ? 5.199 -7.523 -13.102 1 97.31 89 GLY B O 1
ATOM 1588 N N . GLU B 1 90 ? 3.654 -6.488 -14.375 1 97.06 90 GLU B N 1
ATOM 1589 C CA . GLU B 1 90 ? 4.215 -5.16 -14.141 1 97.06 90 GLU B CA 1
ATOM 1590 C C . GLU B 1 90 ? 3.295 -4.32 -13.258 1 97.06 90 GLU B C 1
ATOM 1592 O O . GLU B 1 90 ? 2.076 -4.32 -13.445 1 97.06 90 GLU B O 1
ATOM 1597 N N . TYR B 1 91 ? 3.988 -3.654 -12.32 1 97.5 91 TYR B N 1
ATOM 1598 C CA . TYR B 1 91 ? 3.244 -2.74 -11.453 1 97.5 91 TYR B CA 1
ATOM 1599 C C . TYR B 1 91 ? 3.369 -1.304 -11.945 1 97.5 91 TYR B C 1
ATOM 1601 O O . TYR B 1 91 ? 4.438 -0.888 -12.398 1 97.5 91 TYR B O 1
ATOM 1609 N N . ALA B 1 92 ? 2.289 -0.589 -11.859 1 97.06 92 ALA B N 1
ATOM 1610 C CA . ALA B 1 92 ? 2.289 0.866 -11.992 1 97.06 92 ALA B CA 1
ATOM 1611 C C . ALA B 1 92 ? 1.613 1.52 -10.789 1 97.06 92 ALA B C 1
ATOM 1613 O O . ALA B 1 92 ? 0.553 1.072 -10.344 1 97.06 92 ALA B O 1
ATOM 1614 N N . VAL B 1 93 ? 2.271 2.539 -10.258 1 97.5 93 VAL B N 1
ATOM 1615 C CA . VAL B 1 93 ? 1.72 3.258 -9.117 1 97.5 93 VAL B CA 1
ATOM 1616 C C . VAL B 1 93 ? 1.534 4.73 -9.469 1 97.5 93 VAL B C 1
ATOM 1618 O O . VAL B 1 93 ? 2.461 5.379 -9.961 1 97.5 93 VAL B O 1
ATOM 1621 N N . GLU B 1 94 ? 0.404 5.176 -9.258 1 96.69 94 GLU B N 1
ATOM 1622 C CA . GLU B 1 94 ? 0.088 6.59 -9.453 1 96.69 94 GLU B CA 1
ATOM 1623 C C . GLU B 1 94 ? -0.447 7.211 -8.164 1 96.69 94 GLU B C 1
ATOM 1625 O O . GLU B 1 94 ? -1.316 6.637 -7.504 1 96.69 94 GLU B O 1
ATOM 1630 N N . VAL B 1 95 ? 0.118 8.336 -7.797 1 97.31 95 VAL B N 1
ATOM 1631 C CA . VAL B 1 95 ? -0.36 9.117 -6.656 1 97.31 95 VAL B CA 1
ATOM 1632 C C . VAL B 1 95 ? -0.993 10.414 -7.145 1 97.31 95 VAL B C 1
ATOM 1634 O O . VAL B 1 95 ? -0.335 11.227 -7.801 1 97.31 95 VAL B O 1
ATOM 1637 N N . THR B 1 96 ? -2.279 10.516 -6.898 1 96.62 96 THR B N 1
ATOM 1638 C CA . THR B 1 96 ? -2.975 11.773 -7.16 1 96.62 96 THR B CA 1
ATOM 1639 C C . THR B 1 96 ? -2.912 12.688 -5.941 1 96.62 96 THR B C 1
ATOM 1641 O O . THR B 1 96 ? -3.314 12.297 -4.844 1 96.62 96 THR B O 1
ATOM 1644 N N . ARG B 1 97 ? -2.422 13.82 -6.117 1 95.75 97 ARG B N 1
ATOM 1645 C CA . ARG B 1 97 ? -2.178 14.75 -5.02 1 95.75 97 ARG B CA 1
ATOM 1646 C C . ARG B 1 97 ? -3.193 15.891 -5.027 1 95.75 97 A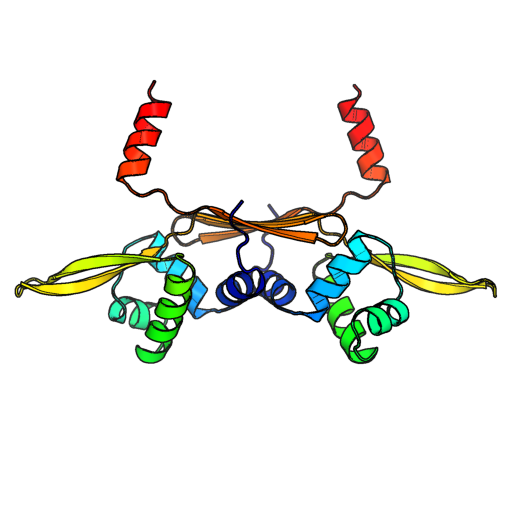RG B C 1
ATOM 1648 O O . ARG B 1 97 ? -3.811 16.172 -6.059 1 95.75 97 ARG B O 1
ATOM 1655 N N . THR B 1 98 ? -3.363 16.406 -3.811 1 86.88 98 THR B N 1
ATOM 1656 C CA . THR B 1 98 ? -4.332 17.484 -3.641 1 86.88 98 THR B CA 1
ATOM 1657 C C . THR B 1 98 ? -3.846 18.766 -4.32 1 86.88 98 THR B C 1
ATOM 1659 O O . THR B 1 98 ? -2.654 19.078 -4.277 1 86.88 98 THR B O 1
ATOM 1662 N N . THR B 1 99 ? -4.438 19.141 -5.379 1 67 99 THR B N 1
ATOM 1663 C CA . THR B 1 99 ? -4.02 20.344 -6.113 1 67 99 THR B CA 1
ATOM 1664 C C . THR B 1 99 ? -4.082 21.578 -5.219 1 67 99 THR B C 1
ATOM 1666 O O . THR B 1 99 ? -4.883 21.625 -4.285 1 67 99 THR B O 1
ATOM 1669 N N . ASP B 1 100 ? -2.957 22.234 -5.18 1 58.25 100 ASP B N 1
ATOM 1670 C CA . ASP B 1 100 ? -2.918 23.547 -4.539 1 58.25 100 ASP B CA 1
ATOM 1671 C C . ASP B 1 100 ? -4.191 24.344 -4.824 1 58.25 100 ASP B C 1
ATOM 1673 O O . ASP B 1 100 ? -4.785 24.203 -5.898 1 58.25 100 ASP B O 1
ATOM 1677 N N . PRO B 1 101 ? -4.762 24.906 -3.727 1 53.12 101 PRO B N 1
ATOM 1678 C CA . PRO B 1 101 ? -5.926 25.766 -3.963 1 53.12 101 PRO B CA 1
ATOM 1679 C C . PRO B 1 101 ? -5.805 26.594 -5.242 1 53.12 101 PRO B C 1
ATOM 1681 O O . PRO B 1 101 ? -6.801 26.797 -5.941 1 53.12 101 PRO B O 1
ATOM 1684 N N . ALA B 1 102 ? -4.711 27.188 -5.473 1 53.62 102 ALA B N 1
ATOM 1685 C CA . ALA B 1 102 ? -4.559 28 -6.684 1 53.62 102 ALA B CA 1
ATOM 1686 C C . ALA B 1 102 ? -4.781 27.141 -7.934 1 53.62 102 ALA B C 1
ATOM 1688 O O . ALA B 1 102 ? -5.277 27.641 -8.945 1 53.62 102 ALA B O 1
ATOM 1689 N N . ASP B 1 103 ? -4.453 25.938 -7.754 1 53.62 103 ASP B N 1
ATOM 1690 C CA . ASP B 1 103 ? -4.66 25.062 -8.898 1 53.62 103 ASP B CA 1
ATOM 1691 C C . ASP B 1 103 ? -6.125 24.641 -9.008 1 53.62 103 ASP B C 1
ATOM 1693 O O . ASP B 1 103 ? -6.617 24.375 -10.109 1 53.62 103 ASP B O 1
ATOM 1697 N N . ARG B 1 104 ? -6.711 24.562 -7.883 1 52 104 ARG B N 1
ATOM 1698 C CA . ARG B 1 104 ? -8.148 24.312 -7.887 1 52 104 ARG B CA 1
ATOM 1699 C C . ARG B 1 104 ? -8.906 25.484 -8.523 1 52 104 ARG B C 1
ATOM 1701 O O . ARG B 1 104 ? -9.906 25.281 -9.203 1 52 104 ARG B O 1
ATOM 1708 N N . PHE B 1 105 ? -8.461 26.656 -8.18 1 49.62 105 PHE B N 1
ATOM 1709 C CA . PHE B 1 105 ? -9.078 27.797 -8.844 1 49.62 105 PHE B CA 1
ATOM 1710 C C . PHE B 1 105 ? -8.945 27.688 -10.359 1 49.62 105 PHE B C 1
ATOM 1712 O O . PHE B 1 105 ? -9.898 27.953 -11.094 1 49.62 105 PHE B O 1
ATOM 1719 N N . THR B 1 106 ? -7.844 27.281 -10.711 1 50.91 106 THR B N 1
ATOM 1720 C CA . THR B 1 106 ? -7.668 27.141 -12.156 1 50.91 106 THR B CA 1
ATOM 1721 C C . THR B 1 106 ? -8.531 26.016 -12.703 1 50.91 106 THR B C 1
ATOM 1723 O O . THR B 1 106 ? -9.117 26.141 -13.781 1 50.91 106 THR B O 1
ATOM 1726 N N . LYS B 1 107 ? -8.688 25.109 -11.938 1 52.12 107 LYS B N 1
ATOM 1727 C CA . LYS B 1 107 ? -9.539 24.016 -12.406 1 52.12 107 LYS B CA 1
ATOM 1728 C C . LYS B 1 107 ? -11.008 24.438 -12.398 1 52.12 107 LYS B C 1
ATOM 1730 O O . LYS B 1 107 ? -11.766 24.094 -13.312 1 52.12 107 LYS B O 1
ATOM 1735 N N . LEU B 1 108 ? -11.453 24.953 -11.297 1 50.75 108 LEU B N 1
ATOM 1736 C CA . LEU B 1 108 ? -12.828 25.438 -11.25 1 50.75 108 LEU B CA 1
ATOM 1737 C C . LEU B 1 108 ? -13.094 26.422 -12.391 1 50.75 108 LEU B C 1
ATOM 1739 O O . LEU B 1 108 ? -14.156 26.375 -13.016 1 50.75 108 LEU B O 1
ATOM 1743 N N . TYR B 1 109 ? -12.117 27.219 -12.641 1 56.03 109 TYR B N 1
ATOM 1744 C CA . TYR B 1 109 ? -12.234 28.156 -13.75 1 56.03 109 TYR B CA 1
ATOM 1745 C C . TYR B 1 109 ? -12.32 27.422 -15.078 1 56.03 109 TYR B C 1
ATOM 1747 O O . TYR B 1 109 ? -13.109 27.797 -15.953 1 56.03 109 TYR B O 1
ATOM 1755 N N . ASP B 1 110 ? -11.727 26.438 -15.203 1 55.56 110 ASP B N 1
ATOM 1756 C CA . ASP B 1 110 ? -11.758 25.672 -16.438 1 55.56 110 ASP B CA 1
ATOM 1757 C C . ASP B 1 110 ? -13.047 24.875 -16.562 1 55.56 110 ASP B C 1
ATOM 1759 O O . ASP B 1 110 ? -13.555 24.672 -17.672 1 55.56 110 ASP B O 1
ATOM 1763 N N . GLU B 1 111 ? -13.562 24.438 -15.484 1 52.38 111 GLU B N 1
ATOM 1764 C CA . GLU B 1 111 ? -14.844 23.734 -15.508 1 52.38 111 GLU B CA 1
ATOM 1765 C C . GLU B 1 111 ? -16 24.703 -15.703 1 52.38 111 GLU B C 1
ATOM 1767 O O . GLU B 1 111 ? -17.047 24.328 -16.234 1 52.38 111 GLU B O 1
ATOM 1772 N N . LEU B 1 112 ? -15.781 25.844 -15.258 1 52.06 112 LEU B N 1
ATOM 1773 C CA . LEU B 1 112 ? -16.828 26.844 -15.422 1 52.06 112 LEU B CA 1
ATOM 1774 C C . LEU B 1 112 ? -16.812 27.422 -16.828 1 52.06 112 LEU B C 1
ATOM 1776 O O . LEU B 1 112 ? -17.812 27.953 -17.312 1 52.06 112 LEU B O 1
ATOM 1780 N N . ARG B 1 113 ? -15.836 27.234 -17.547 1 48.84 113 ARG B N 1
ATOM 1781 C CA . ARG B 1 113 ? -15.961 27.656 -18.938 1 48.84 113 ARG B CA 1
ATOM 1782 C C . ARG B 1 113 ? -16.625 26.578 -19.797 1 48.84 113 ARG B C 1
ATOM 1784 O O . ARG B 1 113 ? -16.375 25.391 -19.609 1 48.84 113 ARG B O 1
#